Protein AF-A0A8J5T3Y8-F1 (afdb_monomer_lite)

Radius of gyration: 32.43 Å; chains: 1; bounding box: 103×85×70 Å

Organism: Zizania palustris (NCBI:txid103762)

Secondary structure (DSSP, 8-state):
------------EEPPTT-HHHHHHHHTTS-EEEEE---SHHHHT---SS-B-----S---EEEEEEEEE---TTS--EEEEE-SS-TTSTBTTEEEEE---S-TT-GGGTTTSEEEPP---TTSS--S-----------------------------------------------------PEEE-HHHHTT-EETTEEEEEETTEEEE-GGGTTT-TT-HHHHHTTTTSB-HHHHHHTT--HHHHHHHHHHEEEEE-TTTS-TT------------S-S--HHHHHHHHHHHHHHHHHHHHHHHHHHHHT--

Sequence (314 aa):
MDDADVVTISGYEDVPRNNEQALLKALAHQPLSVAIDASAWTFQFYSGGVFFDGPCGTRLDHGVTAVGYGTGGSKSHDYITVKNSWGSQWGEKGYIRMRRGTGNRAGLCGINKMHGLLPNQDLTRSFFPKCGKLMNWWGLAYPPTKPKLTMTSGPCLTYSSPQSSRPLAPLLLCFSWRKTKMSKVFSLEEVAKHNSKDDCWLIIGGKVYNVTKFLEDHPGGDDVLLSSTAKDATDDFEDVGHSTTARAMMDEYYVGDIDATTIPMKVKYTPPKQPHYNQDKTPEFVIKILQFLIPLAILGLAVVVRIYTKSESA

pLDDT: mean 72.08, std 22.35, range [24.75, 96.75]

InterPro domains:
  IPR000668 Peptidase C1A, papain C-terminal [PF00112] (5-114)
  IPR000668 Peptidase C1A, papain C-terminal [SM00645] (3-120)
  IPR001199 Cytochrome b5-like heme/steroid binding domain [PF00173] (187-258)
  IPR001199 Cytochrome b5-like heme/steroid binding domain [PS50255] (183-259)
  IPR001199 Cytochrome b5-like heme/steroid binding domain [SM01117] (186-259)
  IPR018506 Cytochrome b5, heme-binding site [PS00191] (214-221)
  IPR025660 Cysteine peptidase, histidine active site [PS00639] (60-70)
  IPR025661 Cysteine peptidase, asparagine active site [PS00640] (79-98)
  IPR039417 Papain-like cysteine endopeptidase [cd02248] (6-114)
  IPR050668 Cytochrome b5 [PTHR19359] (180-308)

Structure (mmCIF, N/CA/C/O backbone):
data_AF-A0A8J5T3Y8-F1
#
_entry.id   AF-A0A8J5T3Y8-F1
#
loop_
_atom_site.group_PDB
_atom_site.id
_atom_site.type_symbol
_atom_site.label_atom_id
_atom_site.label_alt_id
_atom_site.label_comp_id
_atom_site.label_asym_id
_atom_site.label_entity_id
_atom_site.label_seq_id
_atom_site.pdbx_PDB_ins_code
_atom_site.Cartn_x
_atom_site.Cartn_y
_atom_site.Cartn_z
_atom_site.occupancy
_atom_site.B_iso_or_equiv
_atom_site.auth_seq_id
_atom_site.auth_comp_id
_atom_site.auth_asym_id
_atom_site.auth_atom_id
_atom_site.pdbx_PDB_model_num
ATOM 1 N N . MET A 1 1 ? 6.137 -20.877 30.850 1.00 46.72 1 MET A N 1
ATOM 2 C CA . MET A 1 1 ? 6.397 -21.271 29.453 1.00 46.72 1 MET A CA 1
ATOM 3 C C . MET A 1 1 ? 5.050 -21.229 28.807 1.00 46.72 1 MET A C 1
ATOM 5 O O . MET A 1 1 ? 4.226 -22.087 29.091 1.00 46.72 1 MET A O 1
ATOM 9 N N . ASP A 1 2 ? 4.807 -20.128 28.124 1.00 57.00 2 ASP A N 1
ATOM 10 C CA . ASP A 1 2 ? 3.474 -19.721 27.717 1.00 57.00 2 ASP A CA 1
ATOM 11 C C . ASP A 1 2 ? 3.129 -20.386 26.386 1.00 57.00 2 ASP A C 1
ATOM 13 O O . ASP A 1 2 ? 3.993 -20.508 25.513 1.00 57.00 2 ASP A O 1
ATOM 17 N N . ASP A 1 3 ? 1.884 -20.846 26.253 1.00 61.97 3 ASP A N 1
ATOM 18 C CA . ASP A 1 3 ? 1.350 -21.299 24.970 1.00 61.97 3 ASP A CA 1
ATOM 19 C C . ASP A 1 3 ? 1.360 -20.102 24.016 1.00 61.97 3 ASP A C 1
ATOM 21 O O . ASP A 1 3 ? 0.625 -19.131 24.200 1.00 61.97 3 ASP A O 1
ATOM 25 N N . ALA A 1 4 ? 2.233 -20.149 23.012 1.00 75.69 4 ALA A N 1
ATOM 26 C CA . ALA A 1 4 ? 2.209 -19.182 21.929 1.00 75.69 4 ALA A CA 1
ATOM 27 C C . ALA A 1 4 ? 1.069 -19.545 20.971 1.00 75.69 4 ALA A C 1
ATOM 29 O O . ALA A 1 4 ? 1.002 -20.681 20.498 1.00 75.69 4 ALA A O 1
ATOM 30 N N . ASP A 1 5 ? 0.211 -18.580 20.638 1.00 85.06 5 ASP A N 1
ATOM 31 C CA . ASP A 1 5 ? -0.855 -18.754 19.647 1.00 85.06 5 ASP A CA 1
ATOM 32 C C . ASP A 1 5 ? -0.265 -18.959 18.238 1.00 85.06 5 ASP A C 1
ATOM 34 O O . ASP A 1 5 ? -0.049 -18.023 17.464 1.00 85.06 5 ASP A O 1
ATOM 38 N N . VAL A 1 6 ? 0.024 -20.217 17.895 1.00 86.19 6 VAL A N 1
ATOM 39 C CA . VAL A 1 6 ? 0.545 -20.606 16.580 1.00 86.19 6 VAL A CA 1
ATOM 40 C C . VAL A 1 6 ? -0.604 -20.743 15.582 1.00 86.19 6 VAL A C 1
ATOM 42 O O . VAL A 1 6 ? -1.342 -21.732 15.574 1.00 86.19 6 VAL A O 1
ATOM 45 N N . VAL A 1 7 ? -0.707 -19.785 14.662 1.00 85.62 7 VAL A N 1
ATOM 46 C CA . VAL A 1 7 ? -1.587 -19.908 13.492 1.00 85.62 7 VAL A CA 1
ATOM 47 C C . VAL A 1 7 ? -1.008 -20.953 12.535 1.00 85.62 7 VAL A C 1
ATOM 49 O O . VAL A 1 7 ? 0.085 -20.786 11.995 1.00 85.62 7 VAL A O 1
ATOM 52 N N . THR A 1 8 ? -1.753 -22.036 12.309 1.00 82.94 8 THR A N 1
ATOM 53 C CA . THR A 1 8 ? -1.390 -23.098 11.358 1.00 82.94 8 THR A CA 1
ATOM 54 C C . THR A 1 8 ? -2.188 -22.986 10.063 1.00 82.94 8 THR A C 1
ATOM 56 O O . THR A 1 8 ? -3.239 -22.348 10.005 1.00 82.94 8 THR A O 1
ATOM 59 N N . ILE A 1 9 ? -1.657 -23.589 8.998 1.00 83.19 9 ILE A N 1
ATOM 60 C CA . ILE A 1 9 ? -2.181 -23.456 7.640 1.00 83.19 9 ILE A CA 1
ATOM 61 C C . ILE A 1 9 ? -2.502 -24.827 7.045 1.00 83.19 9 ILE A C 1
ATOM 63 O O . ILE A 1 9 ? -1.761 -25.783 7.260 1.00 83.19 9 ILE A O 1
ATOM 67 N N . SER A 1 10 ? -3.600 -24.929 6.293 1.00 82.00 10 SER A N 1
ATOM 68 C CA . SER A 1 10 ? -4.026 -26.190 5.660 1.00 82.00 10 SER A CA 1
ATOM 69 C C . SER A 1 10 ? -3.223 -26.533 4.396 1.00 82.00 10 SER A C 1
ATOM 71 O O . SER A 1 10 ? -3.085 -27.704 4.051 1.00 82.00 10 SER A O 1
ATOM 73 N N . GLY A 1 11 ? -2.682 -25.520 3.713 1.00 82.25 11 GLY A N 1
ATOM 74 C CA . GLY A 1 11 ? -1.919 -25.647 2.472 1.00 82.25 11 GLY A CA 1
ATOM 75 C C . GLY A 1 11 ? -1.718 -24.294 1.783 1.00 82.25 11 GLY A C 1
ATOM 76 O O . GLY A 1 11 ? -1.962 -23.247 2.378 1.00 82.25 11 GLY A O 1
ATOM 77 N N . TYR A 1 12 ? -1.286 -24.326 0.525 1.00 84.25 12 TYR A N 1
ATOM 78 C CA . TYR A 1 12 ? -1.191 -23.179 -0.386 1.00 84.25 12 TYR A CA 1
ATOM 79 C C . TYR A 1 12 ? -1.430 -23.662 -1.826 1.00 84.25 12 TYR A C 1
ATOM 81 O O . TYR A 1 12 ? -1.342 -24.862 -2.093 1.00 84.25 12 TYR A O 1
ATOM 89 N N . GLU A 1 13 ? -1.725 -22.750 -2.753 1.00 82.06 13 GLU A N 1
ATOM 90 C CA . GLU A 1 13 ? -1.950 -23.076 -4.170 1.00 82.06 13 GLU A CA 1
ATOM 91 C C . GLU A 1 13 ? -1.323 -22.007 -5.080 1.00 82.06 13 GLU A C 1
ATOM 93 O O . GLU A 1 13 ? -1.408 -20.813 -4.801 1.00 82.06 13 GLU A O 1
ATOM 98 N N . ASP A 1 14 ? -0.693 -22.410 -6.183 1.00 85.31 14 ASP A N 1
ATOM 99 C CA . ASP A 1 14 ? -0.165 -21.469 -7.178 1.00 85.31 14 ASP A CA 1
ATOM 100 C C . ASP A 1 14 ? -1.269 -21.045 -8.157 1.00 85.31 14 ASP A C 1
ATOM 102 O O . ASP A 1 14 ? -1.893 -21.876 -8.820 1.00 85.31 14 ASP A O 1
ATOM 106 N N . VAL A 1 15 ? -1.464 -19.737 -8.333 1.00 88.12 15 VAL A N 1
ATOM 107 C CA . VAL A 1 15 ? -2.385 -19.223 -9.357 1.00 88.12 15 VAL A CA 1
ATOM 108 C C . VAL A 1 15 ? -1.726 -19.349 -10.749 1.00 88.12 15 VAL A C 1
ATOM 110 O O . VAL A 1 15 ? -0.526 -19.085 -10.878 1.00 88.12 15 VAL A O 1
ATOM 113 N N . PRO A 1 16 ? -2.462 -19.721 -11.822 1.00 87.50 16 PRO A N 1
ATOM 114 C CA . PRO A 1 16 ? -1.906 -19.908 -13.166 1.00 87.50 16 PRO A CA 1
ATOM 115 C C . PRO A 1 16 ? -1.094 -18.718 -13.700 1.00 87.50 16 PRO A C 1
ATOM 117 O O . PRO A 1 16 ? -1.621 -17.625 -13.901 1.00 87.50 16 PRO A O 1
ATOM 120 N N . ARG A 1 17 ? 0.199 -18.943 -13.966 1.00 89.88 17 ARG A N 1
ATOM 121 C CA . ARG A 1 17 ? 1.156 -17.903 -14.383 1.00 89.88 17 ARG A CA 1
ATOM 122 C C . ARG A 1 17 ? 0.761 -17.215 -15.694 1.00 89.88 17 ARG A C 1
ATOM 124 O O . ARG A 1 17 ? 0.301 -17.846 -16.643 1.00 89.88 17 ARG A O 1
ATOM 131 N N . ASN A 1 18 ? 1.079 -15.928 -15.775 1.00 89.38 18 ASN A N 1
ATOM 132 C CA . ASN A 1 18 ? 0.820 -15.001 -16.878 1.00 89.38 18 ASN A CA 1
ATOM 133 C C . ASN A 1 18 ? -0.674 -14.838 -17.222 1.00 89.38 18 ASN A C 1
ATOM 135 O O . ASN A 1 18 ? -1.028 -14.621 -18.384 1.00 89.38 18 ASN A O 1
ATOM 139 N N . ASN A 1 19 ? -1.551 -14.961 -16.219 1.00 89.25 19 ASN A N 1
ATOM 140 C CA . ASN A 1 19 ? -2.999 -14.876 -16.382 1.00 89.25 19 ASN A CA 1
ATOM 141 C C . ASN A 1 19 ? -3.614 -13.873 -15.390 1.00 89.25 19 ASN A C 1
ATOM 143 O O . ASN A 1 19 ? -3.992 -14.223 -14.274 1.00 89.25 19 ASN A O 1
ATOM 147 N N . GLU A 1 20 ? -3.764 -12.622 -15.838 1.00 90.31 20 GLU A N 1
ATOM 148 C CA . GLU A 1 20 ? -4.376 -11.543 -15.047 1.00 90.31 20 GLU A CA 1
ATOM 149 C C . GLU A 1 20 ? -5.791 -11.905 -14.561 1.00 90.31 20 GLU A C 1
ATOM 151 O O . GLU A 1 20 ? -6.155 -11.591 -13.435 1.00 90.31 20 GLU A O 1
ATOM 156 N N . GLN A 1 21 ? -6.589 -12.619 -15.361 1.00 89.00 21 GLN A N 1
ATOM 157 C CA . GLN A 1 21 ? -7.954 -12.998 -14.975 1.00 89.00 21 GLN A CA 1
ATOM 158 C C . GLN A 1 21 ? -7.959 -14.032 -13.842 1.00 89.00 21 GLN A C 1
ATOM 160 O O . GLN A 1 21 ? -8.807 -13.964 -12.952 1.00 89.00 21 GLN A O 1
ATOM 165 N N . ALA A 1 22 ? -6.998 -14.961 -13.838 1.00 88.56 22 ALA A N 1
ATOM 166 C CA . ALA A 1 22 ? -6.818 -15.903 -12.738 1.00 88.56 22 ALA A CA 1
ATOM 167 C C . ALA A 1 22 ? -6.341 -15.189 -11.462 1.00 88.56 22 ALA A C 1
ATOM 169 O O . ALA A 1 22 ? -6.896 -15.444 -10.393 1.00 88.56 22 ALA A O 1
ATOM 170 N N . LEU A 1 23 ? -5.398 -14.242 -11.586 1.00 90.19 23 LEU A N 1
ATOM 171 C CA . LEU A 1 23 ? -4.957 -13.386 -10.480 1.00 90.19 23 LEU A CA 1
ATOM 172 C C . LEU A 1 23 ? -6.131 -12.595 -9.883 1.00 90.19 23 LEU A C 1
ATOM 174 O O . LEU A 1 23 ? -6.351 -12.659 -8.679 1.00 90.19 23 LEU A O 1
ATOM 178 N N . LEU A 1 24 ? -6.929 -11.907 -10.705 1.00 91.69 24 LEU A N 1
ATOM 179 C CA . LEU A 1 24 ? -8.086 -11.128 -10.245 1.00 91.69 24 LEU A CA 1
ATOM 180 C C . LEU A 1 24 ? -9.177 -12.009 -9.616 1.00 91.69 24 LEU A C 1
ATOM 182 O O . LEU A 1 24 ? -9.779 -11.614 -8.618 1.00 91.69 24 LEU A O 1
ATOM 186 N N . LYS A 1 25 ? -9.415 -13.214 -10.157 1.00 87.44 25 LYS A N 1
ATOM 187 C CA . LYS A 1 25 ? -10.349 -14.187 -9.570 1.00 87.44 25 LYS A CA 1
ATOM 188 C C . LYS A 1 25 ? -9.887 -14.623 -8.179 1.00 87.44 25 LYS A C 1
ATOM 190 O O . LYS A 1 25 ? -10.696 -14.631 -7.257 1.00 87.44 25 LYS A O 1
ATOM 195 N N . ALA A 1 26 ? -8.613 -14.968 -8.019 1.00 86.88 26 ALA A N 1
ATOM 196 C CA . ALA A 1 26 ? -8.039 -15.343 -6.729 1.00 86.88 26 ALA A CA 1
ATOM 197 C C . ALA A 1 26 ? -8.061 -14.161 -5.736 1.00 86.88 26 ALA A C 1
ATOM 199 O O . ALA A 1 26 ? -8.520 -14.306 -4.604 1.00 86.88 26 ALA A O 1
ATOM 200 N N . LEU A 1 27 ? -7.697 -12.963 -6.203 1.00 90.56 27 LEU A N 1
ATOM 201 C CA . LEU A 1 27 ? -7.641 -11.734 -5.409 1.00 90.56 27 LEU A CA 1
ATOM 202 C C . LEU A 1 27 ? -9.022 -11.238 -4.945 1.00 90.56 27 LEU A C 1
ATOM 204 O O . LEU A 1 27 ? -9.123 -10.489 -3.981 1.00 90.56 27 LEU A O 1
ATOM 208 N N . ALA A 1 28 ? -10.098 -11.668 -5.612 1.00 89.31 28 ALA A N 1
ATOM 209 C CA . ALA A 1 28 ? -11.472 -11.417 -5.177 1.00 89.31 28 ALA A CA 1
ATOM 210 C C . ALA A 1 28 ? -11.887 -12.237 -3.938 1.00 89.31 28 ALA A C 1
ATOM 212 O O . ALA A 1 28 ? -12.889 -11.902 -3.313 1.00 89.31 28 ALA A O 1
ATOM 213 N N . HIS A 1 29 ? -11.150 -13.302 -3.601 1.00 84.94 29 HIS A N 1
ATOM 214 C CA . HIS A 1 29 ? -11.433 -14.157 -2.443 1.00 84.94 29 HIS A CA 1
ATOM 215 C C . HIS A 1 29 ? -10.544 -13.809 -1.242 1.00 84.94 29 HIS A C 1
ATOM 217 O O . HIS A 1 29 ? -11.002 -13.881 -0.105 1.00 84.94 29 HIS A O 1
ATOM 223 N N . GLN A 1 30 ? -9.283 -13.435 -1.481 1.00 85.06 30 GLN A N 1
ATOM 224 C CA . GLN A 1 30 ? -8.281 -13.214 -0.433 1.00 85.06 30 GLN A CA 1
ATOM 225 C C . GLN A 1 30 ? -7.046 -12.453 -0.953 1.00 85.06 30 GLN A C 1
ATOM 227 O O . GLN A 1 30 ? -6.803 -12.442 -2.162 1.00 85.06 30 GLN A O 1
ATOM 232 N N . PRO A 1 31 ? -6.208 -11.883 -0.065 1.00 92.81 31 PRO A N 1
ATOM 233 C CA . PRO A 1 31 ? -4.883 -11.394 -0.431 1.00 92.81 31 PRO A CA 1
ATOM 234 C C . PRO A 1 31 ? -3.982 -12.498 -1.005 1.00 92.81 31 PRO A C 1
ATOM 236 O O . PRO A 1 31 ? -4.062 -13.665 -0.604 1.00 92.81 31 PRO A O 1
ATOM 239 N N . LEU A 1 32 ? -3.095 -12.109 -1.921 1.00 90.56 32 LEU A N 1
ATOM 240 C CA . LEU A 1 32 ? -2.174 -13.005 -2.623 1.00 90.56 32 LEU A CA 1
ATOM 241 C C . LEU A 1 32 ? -0.730 -12.556 -2.427 1.00 90.56 32 LEU A C 1
ATOM 243 O O . LEU A 1 32 ? -0.429 -11.369 -2.554 1.00 90.56 32 LEU A O 1
ATOM 247 N N . SER A 1 33 ? 0.174 -13.506 -2.195 1.00 93.31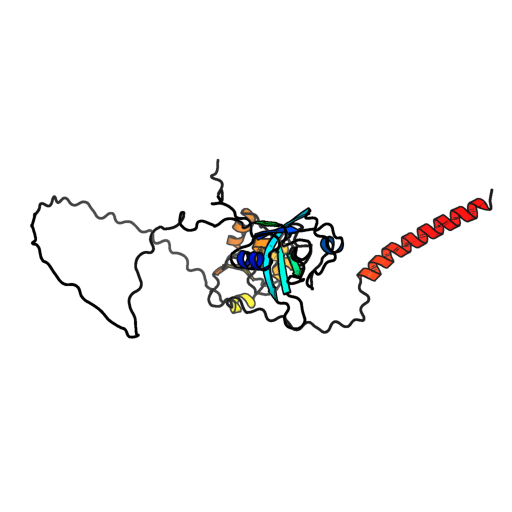 33 SER A N 1
ATOM 248 C CA . SER A 1 33 ? 1.608 -13.233 -2.283 1.00 93.31 33 SER A CA 1
ATOM 249 C C . SER A 1 33 ? 1.993 -13.176 -3.759 1.00 93.31 33 SER A C 1
ATOM 251 O O . SER A 1 33 ? 1.697 -14.107 -4.507 1.00 93.31 33 SER A O 1
ATOM 253 N N . VAL A 1 34 ? 2.613 -12.082 -4.201 1.00 95.44 34 VAL A N 1
ATOM 254 C CA . VAL A 1 34 ? 3.011 -11.872 -5.600 1.00 95.44 34 VAL A CA 1
ATOM 255 C C . VAL A 1 34 ? 4.456 -11.384 -5.665 1.00 95.44 34 VAL A C 1
ATOM 257 O O . VAL A 1 34 ? 4.937 -10.719 -4.747 1.00 95.44 34 VAL A O 1
ATOM 260 N N . ALA A 1 35 ? 5.153 -11.698 -6.753 1.00 94.69 35 ALA A N 1
ATOM 261 C CA . ALA A 1 35 ? 6.505 -11.206 -6.997 1.00 94.69 35 ALA A CA 1
ATOM 262 C C . ALA A 1 35 ? 6.520 -10.191 -8.148 1.00 94.69 35 ALA A C 1
ATOM 264 O O . ALA A 1 35 ? 5.796 -10.345 -9.135 1.00 94.69 35 ALA A O 1
ATOM 265 N N . ILE A 1 36 ? 7.354 -9.159 -8.020 1.00 96.31 36 ILE A N 1
ATOM 266 C CA . ILE A 1 36 ? 7.492 -8.051 -8.974 1.00 96.31 36 ILE A CA 1
ATOM 267 C C . ILE A 1 36 ? 8.967 -7.695 -9.209 1.00 96.31 36 ILE A C 1
ATOM 269 O O . ILE A 1 36 ? 9.845 -8.099 -8.451 1.00 96.31 36 ILE A O 1
ATOM 273 N N . ASP A 1 37 ? 9.223 -6.944 -10.277 1.00 94.25 37 ASP A N 1
ATOM 274 C CA . ASP A 1 37 ? 10.479 -6.237 -10.553 1.00 94.25 37 ASP A CA 1
ATOM 275 C C . ASP A 1 37 ? 10.408 -4.827 -9.936 1.00 94.25 37 ASP A C 1
ATOM 277 O O . ASP A 1 37 ? 9.757 -3.929 -10.480 1.00 94.25 37 ASP A O 1
ATOM 281 N N . ALA A 1 38 ? 11.032 -4.658 -8.771 1.00 91.88 38 ALA A N 1
ATOM 282 C CA . ALA A 1 38 ? 11.096 -3.411 -8.012 1.00 91.88 38 ALA A CA 1
ATOM 283 C C . ALA A 1 38 ? 12.439 -2.671 -8.183 1.00 91.88 38 ALA A C 1
ATOM 285 O O . ALA A 1 38 ? 12.621 -1.590 -7.616 1.00 91.88 38 ALA A O 1
ATOM 286 N N . SER A 1 39 ? 13.367 -3.204 -8.994 1.00 85.50 39 SER A N 1
ATOM 287 C CA . SER A 1 39 ? 14.668 -2.578 -9.286 1.00 85.50 39 SER A CA 1
ATOM 288 C C . SER A 1 39 ? 14.568 -1.168 -9.879 1.00 85.50 39 SER A C 1
ATOM 290 O O . SER A 1 39 ? 15.488 -0.363 -9.724 1.00 85.50 39 SER A O 1
ATOM 292 N N . ALA A 1 40 ? 13.461 -0.847 -10.553 1.00 84.12 40 ALA A N 1
ATOM 293 C CA . ALA A 1 40 ? 13.265 0.432 -11.220 1.00 84.12 40 ALA A CA 1
ATOM 294 C C . ALA A 1 40 ? 13.275 1.616 -10.236 1.00 84.12 40 ALA A C 1
ATOM 296 O O . ALA A 1 40 ? 12.532 1.645 -9.257 1.00 84.12 40 ALA A O 1
ATOM 297 N N . TRP A 1 41 ? 14.060 2.651 -10.545 1.00 81.44 41 TRP A N 1
ATOM 298 C CA . TRP A 1 41 ? 14.142 3.879 -9.739 1.00 81.44 41 TRP A CA 1
ATOM 299 C C . TRP A 1 41 ? 12.770 4.553 -9.551 1.00 81.44 41 TRP A C 1
ATOM 301 O O . TRP A 1 41 ? 12.436 5.014 -8.465 1.00 81.44 41 TRP A O 1
ATOM 311 N N . THR A 1 42 ? 11.921 4.520 -10.578 1.00 84.31 42 THR A N 1
ATOM 312 C CA . THR A 1 42 ? 10.530 5.002 -10.522 1.00 84.31 42 THR A CA 1
ATOM 313 C C . THR A 1 42 ? 9.660 4.241 -9.521 1.00 84.31 42 THR A C 1
ATOM 315 O O . THR A 1 42 ? 8.745 4.833 -8.958 1.00 84.31 42 THR A O 1
ATOM 318 N N . PHE A 1 43 ? 9.936 2.955 -9.277 1.00 89.00 43 PHE A N 1
ATOM 319 C CA . PHE A 1 43 ? 9.262 2.168 -8.245 1.00 89.00 43 PHE A CA 1
ATOM 320 C C . PHE A 1 43 ? 9.808 2.530 -6.857 1.00 89.00 43 PHE A C 1
ATOM 322 O O . PHE A 1 43 ? 9.041 2.822 -5.943 1.00 89.00 43 PHE A O 1
ATOM 329 N N . GLN A 1 44 ? 11.136 2.592 -6.707 1.00 85.38 44 GLN A N 1
ATOM 330 C CA . GLN A 1 44 ? 11.793 2.949 -5.442 1.00 85.38 44 GLN A CA 1
ATOM 331 C C . GLN A 1 44 ? 11.338 4.312 -4.895 1.00 85.38 44 GLN A C 1
ATOM 333 O O . GLN A 1 44 ? 11.090 4.430 -3.700 1.00 85.38 44 GLN A O 1
ATOM 338 N N . PHE A 1 45 ? 11.152 5.308 -5.765 1.00 83.94 45 PHE A N 1
ATOM 339 C CA . PHE A 1 45 ? 10.749 6.670 -5.391 1.00 83.94 45 PHE A CA 1
ATOM 340 C C . PHE A 1 45 ? 9.256 6.975 -5.630 1.00 83.94 45 PHE A C 1
ATOM 342 O O . PHE A 1 45 ? 8.864 8.141 -5.694 1.00 83.94 45 PHE A O 1
ATOM 349 N N . TYR A 1 46 ? 8.402 5.950 -5.753 1.00 85.12 46 TYR A N 1
ATOM 350 C CA . TYR A 1 46 ? 6.952 6.141 -5.846 1.00 85.12 46 TYR A CA 1
ATOM 351 C C . TYR A 1 46 ? 6.385 6.780 -4.564 1.00 85.12 46 TYR A C 1
ATOM 353 O O . TYR A 1 46 ? 6.629 6.301 -3.458 1.00 85.12 46 TYR A O 1
ATOM 361 N N . SER A 1 47 ? 5.596 7.846 -4.724 1.00 78.94 47 SER A N 1
ATOM 362 C CA . SER A 1 47 ? 5.031 8.658 -3.630 1.00 78.94 47 SER A CA 1
ATOM 363 C C . SER A 1 47 ? 3.506 8.844 -3.693 1.00 78.94 47 SER A C 1
ATOM 365 O O . SER A 1 47 ? 2.934 9.531 -2.850 1.00 78.94 47 SER A O 1
ATOM 367 N N . GLY A 1 48 ? 2.830 8.217 -4.664 1.00 80.75 48 GLY A N 1
ATOM 368 C CA . GLY A 1 48 ? 1.367 8.168 -4.727 1.00 80.75 48 GLY A CA 1
ATOM 369 C C . GLY A 1 48 ? 0.662 9.223 -5.584 1.00 80.75 48 GLY A C 1
ATOM 370 O O . GLY A 1 48 ? 1.259 9.928 -6.395 1.00 80.75 48 GLY A O 1
ATOM 371 N N . GLY A 1 49 ? -0.665 9.276 -5.443 1.00 66.94 49 GLY A N 1
ATOM 372 C CA . GLY A 1 49 ? -1.563 10.221 -6.117 1.00 66.94 49 GLY A CA 1
ATOM 373 C C . GLY A 1 49 ? -2.109 9.708 -7.452 1.00 66.94 49 GLY A C 1
ATOM 374 O O . GLY A 1 49 ? -3.293 9.886 -7.748 1.00 66.94 49 GLY A O 1
ATOM 375 N N . VAL A 1 50 ? -1.289 8.992 -8.224 1.00 73.44 50 VAL A N 1
ATOM 376 C CA . VAL A 1 50 ? -1.669 8.350 -9.493 1.00 73.44 50 VAL A CA 1
ATOM 377 C C . VAL A 1 50 ? -1.279 6.874 -9.523 1.00 73.44 50 VAL A C 1
ATOM 379 O O . VAL A 1 50 ? -0.455 6.404 -8.733 1.00 73.44 50 VAL A O 1
ATOM 382 N N . PHE A 1 51 ? -1.884 6.137 -10.455 1.00 82.19 51 PHE A N 1
ATOM 383 C CA . PHE A 1 51 ? -1.523 4.751 -10.728 1.00 82.19 51 PHE A CA 1
ATOM 384 C C . PHE A 1 51 ? -0.076 4.654 -11.205 1.00 82.19 51 PHE A C 1
ATOM 386 O O . PHE A 1 51 ? 0.355 5.428 -12.059 1.00 82.19 51 PHE A O 1
ATOM 393 N N . PHE A 1 52 ? 0.661 3.684 -10.675 1.00 86.38 52 PHE A N 1
ATOM 394 C CA . PHE A 1 52 ? 1.995 3.377 -11.162 1.00 86.38 52 PHE A CA 1
ATOM 395 C C . PHE A 1 52 ? 1.900 2.689 -12.527 1.00 86.38 52 PHE A C 1
ATOM 397 O O . PHE A 1 52 ? 1.236 1.659 -12.655 1.00 86.38 52 PHE A O 1
ATOM 404 N N . ASP A 1 53 ? 2.576 3.259 -13.526 1.00 87.88 53 ASP A N 1
ATOM 405 C CA . ASP A 1 53 ? 2.574 2.817 -14.931 1.00 87.88 53 ASP A CA 1
ATOM 406 C C . ASP A 1 53 ? 3.996 2.492 -15.443 1.00 87.88 53 ASP A C 1
ATOM 408 O O . ASP A 1 53 ? 4.254 2.408 -16.641 1.00 87.88 53 ASP A O 1
ATOM 412 N N . GLY A 1 54 ? 4.952 2.308 -14.525 1.00 86.44 54 GLY A N 1
ATOM 413 C CA . GLY A 1 54 ? 6.350 2.045 -14.863 1.00 86.44 54 GLY A CA 1
ATOM 414 C C . GLY A 1 54 ? 7.158 3.310 -15.205 1.00 86.44 54 GLY A C 1
ATOM 415 O O . GLY A 1 54 ? 6.834 4.398 -14.729 1.00 86.44 54 GLY A O 1
ATOM 416 N N . PRO A 1 55 ? 8.246 3.177 -15.990 1.00 88.88 55 PRO A N 1
ATOM 417 C CA . PRO A 1 55 ? 8.792 1.926 -16.522 1.00 88.88 55 PRO A CA 1
ATOM 418 C C . PRO A 1 55 ? 9.295 0.980 -15.420 1.00 88.88 55 PRO A C 1
ATOM 420 O O . PRO A 1 55 ? 9.755 1.423 -14.373 1.00 88.88 55 PRO A O 1
ATOM 423 N N . CYS A 1 56 ? 9.219 -0.324 -15.676 1.00 90.69 56 CYS A N 1
ATOM 424 C CA . CYS A 1 56 ? 9.834 -1.397 -14.889 1.00 90.69 56 CYS A CA 1
ATOM 425 C C . CYS A 1 56 ? 10.017 -2.632 -15.788 1.00 90.69 56 CYS A C 1
ATOM 427 O O . CYS A 1 56 ? 9.394 -2.726 -16.851 1.00 90.69 56 CYS A O 1
ATOM 429 N N . GLY A 1 57 ? 10.897 -3.556 -15.397 1.00 90.69 57 GLY A N 1
ATOM 430 C CA . GLY A 1 57 ? 11.166 -4.774 -16.161 1.00 90.69 57 GLY A CA 1
ATOM 431 C C . GLY A 1 57 ? 10.166 -5.898 -15.872 1.00 90.69 57 GLY A C 1
ATOM 432 O O . GLY A 1 57 ? 9.001 -5.674 -15.559 1.00 90.69 57 GLY A O 1
ATOM 433 N N . THR A 1 58 ? 10.619 -7.145 -16.002 1.00 93.19 58 THR A N 1
ATOM 434 C CA . THR A 1 58 ? 9.884 -8.321 -15.492 1.00 93.19 58 THR A CA 1
ATOM 435 C C . THR A 1 58 ? 10.817 -9.324 -14.803 1.00 93.19 58 THR A C 1
ATOM 437 O O . THR A 1 58 ? 10.485 -10.509 -14.676 1.00 93.19 58 THR A O 1
ATOM 440 N N . ARG A 1 59 ? 12.017 -8.890 -14.401 1.00 91.19 59 ARG A N 1
ATOM 441 C CA . ARG A 1 59 ? 12.979 -9.723 -13.680 1.00 91.19 59 ARG A CA 1
ATOM 442 C C . ARG A 1 59 ? 12.651 -9.608 -12.197 1.00 91.19 59 ARG A C 1
ATOM 444 O O . ARG A 1 59 ? 13.114 -8.697 -11.531 1.00 91.19 59 ARG A O 1
ATOM 451 N N . LEU A 1 60 ? 11.803 -10.525 -11.741 1.00 92.44 60 LEU A N 1
ATOM 452 C CA . LEU A 1 60 ? 11.264 -10.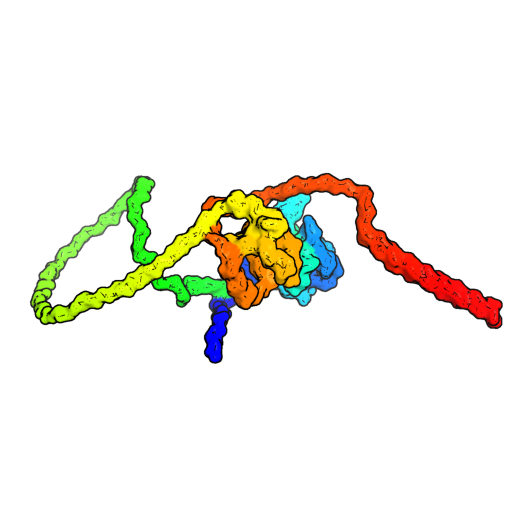528 -10.385 1.00 92.44 60 LEU A CA 1
ATOM 453 C C . LEU A 1 60 ? 12.402 -10.560 -9.359 1.00 92.44 60 LEU A C 1
ATOM 455 O O . LEU A 1 60 ? 13.258 -11.444 -9.427 1.00 92.44 60 LEU A O 1
ATOM 459 N N . ASP A 1 61 ? 12.391 -9.606 -8.437 1.00 91.38 61 ASP A N 1
ATOM 460 C CA . ASP A 1 61 ? 13.411 -9.421 -7.402 1.00 91.38 61 ASP A CA 1
ATOM 461 C C . ASP A 1 61 ? 12.824 -9.059 -6.027 1.00 91.38 61 ASP A C 1
ATOM 463 O O . ASP A 1 61 ? 13.535 -9.146 -5.027 1.00 91.38 61 ASP A O 1
ATOM 467 N N . HIS A 1 62 ? 11.531 -8.722 -5.955 1.00 95.50 62 HIS A N 1
ATOM 468 C CA . HIS A 1 62 ? 10.868 -8.286 -4.728 1.00 95.50 62 HIS A CA 1
ATOM 469 C C . HIS A 1 62 ? 9.521 -8.984 -4.507 1.00 95.50 62 HIS A C 1
ATOM 471 O O . HIS A 1 62 ? 8.743 -9.191 -5.443 1.00 95.50 62 HIS A O 1
ATOM 477 N N . GLY A 1 63 ? 9.252 -9.355 -3.254 1.00 92.62 63 GLY A N 1
ATOM 478 C CA . GLY A 1 63 ? 8.031 -10.037 -2.820 1.00 92.62 63 GLY A CA 1
ATOM 479 C C . GLY A 1 63 ? 7.086 -9.079 -2.100 1.00 92.62 63 GLY A C 1
ATOM 480 O O . GLY A 1 63 ? 7.486 -8.387 -1.168 1.00 92.62 63 GLY A O 1
ATOM 481 N N . VAL A 1 64 ? 5.826 -9.045 -2.525 1.00 95.88 64 VAL A N 1
ATOM 482 C CA . VAL A 1 64 ? 4.799 -8.107 -2.043 1.00 95.88 64 VAL A CA 1
ATOM 483 C C . VAL A 1 64 ? 3.441 -8.806 -1.923 1.00 95.88 64 VAL A C 1
ATOM 485 O O . VAL A 1 64 ? 3.284 -9.960 -2.324 1.00 95.88 64 VAL A O 1
ATOM 488 N N . THR A 1 65 ? 2.437 -8.134 -1.353 1.00 95.75 65 THR A N 1
ATOM 489 C CA . THR A 1 65 ? 1.083 -8.706 -1.215 1.00 95.75 65 THR A CA 1
ATOM 490 C C . THR A 1 65 ? 0.085 -7.929 -2.063 1.00 95.75 65 THR A C 1
ATOM 492 O O . THR A 1 65 ? -0.150 -6.751 -1.812 1.00 95.75 65 THR A O 1
ATOM 495 N N . ALA A 1 66 ? -0.547 -8.569 -3.045 1.00 95.38 66 ALA A N 1
ATOM 496 C CA . ALA A 1 66 ? -1.718 -7.997 -3.702 1.00 95.38 66 ALA A CA 1
ATOM 497 C C . ALA A 1 66 ? -2.919 -8.091 -2.746 1.00 95.38 66 ALA A C 1
ATOM 499 O O . ALA A 1 66 ? -3.208 -9.167 -2.223 1.00 95.38 66 ALA A O 1
ATOM 500 N N . VAL A 1 67 ? -3.606 -6.969 -2.507 1.00 95.75 67 VAL A N 1
ATOM 501 C CA . VAL A 1 67 ? -4.696 -6.860 -1.509 1.00 95.75 67 VAL A CA 1
ATOM 502 C C . VAL A 1 67 ? -6.049 -6.462 -2.105 1.00 95.75 67 VAL A C 1
ATOM 504 O O . VAL A 1 67 ? -7.067 -6.530 -1.425 1.00 95.75 67 VAL A O 1
ATOM 507 N N . GLY A 1 68 ? -6.086 -6.051 -3.373 1.00 93.00 68 GLY A N 1
ATOM 508 C CA . GLY A 1 68 ? -7.330 -5.740 -4.073 1.00 93.00 68 GLY A CA 1
ATOM 509 C C . GLY A 1 68 ? -7.090 -5.215 -5.482 1.00 93.00 68 GLY A C 1
ATOM 510 O O . GLY A 1 68 ? -5.953 -5.079 -5.928 1.00 93.00 68 GLY A O 1
ATOM 511 N N . TYR A 1 69 ? -8.164 -4.901 -6.196 1.00 93.38 69 TYR A N 1
ATOM 512 C CA . TYR A 1 69 ? -8.112 -4.326 -7.539 1.00 93.38 69 TYR A CA 1
ATOM 513 C C . TYR A 1 69 ? -9.289 -3.377 -7.765 1.00 93.38 69 TYR A C 1
ATOM 515 O O . TYR A 1 69 ? -10.282 -3.412 -7.039 1.00 93.38 69 TYR A O 1
ATOM 523 N N . GLY A 1 70 ? -9.185 -2.525 -8.780 1.00 88.12 70 GLY A N 1
ATOM 524 C CA . GLY A 1 70 ? -10.234 -1.569 -9.115 1.00 88.12 70 GLY A CA 1
ATOM 525 C C . GLY A 1 70 ? -10.193 -1.103 -10.564 1.00 88.12 70 GLY A C 1
ATOM 526 O O . GLY A 1 70 ? -9.415 -1.599 -11.387 1.00 88.12 70 GLY A O 1
ATOM 527 N N . THR A 1 71 ? -11.070 -0.152 -10.868 1.00 84.88 71 THR A N 1
ATOM 528 C CA . THR A 1 71 ? -11.198 0.504 -12.175 1.00 84.88 71 THR A CA 1
ATOM 529 C C . THR A 1 71 ? -11.017 2.007 -12.012 1.00 84.88 71 THR A C 1
ATOM 531 O O . THR A 1 71 ? -11.654 2.596 -11.137 1.00 84.88 71 THR A O 1
ATOM 534 N N . GLY A 1 72 ? -10.213 2.648 -12.860 1.00 66.50 72 GLY A N 1
ATOM 535 C CA . GLY A 1 72 ? -9.970 4.097 -12.798 1.00 66.50 72 GLY A CA 1
ATOM 536 C C . GLY A 1 72 ? -11.135 4.974 -13.286 1.00 66.50 72 GLY A C 1
ATOM 537 O O . GLY A 1 72 ? -11.088 6.196 -13.145 1.00 66.50 72 GLY A O 1
ATOM 538 N N . GLY A 1 73 ? -12.184 4.372 -13.855 1.00 64.00 73 GLY A N 1
ATOM 539 C CA . GLY A 1 73 ? -13.296 5.084 -14.489 1.00 64.00 73 GLY A CA 1
ATOM 540 C C . GLY A 1 73 ? -12.939 5.622 -15.880 1.00 64.00 73 GLY A C 1
ATOM 541 O O . GLY A 1 73 ? -11.841 5.416 -16.384 1.00 64.00 73 GLY A O 1
ATOM 542 N N . SER A 1 74 ? -13.864 6.339 -16.522 1.00 48.12 74 SER A N 1
ATOM 543 C CA . SER A 1 74 ? -13.838 6.643 -17.969 1.00 48.12 74 SER A CA 1
ATOM 544 C C . SER A 1 74 ? -12.648 7.467 -18.495 1.00 48.12 74 SER A C 1
ATOM 546 O O . SER A 1 74 ? -12.577 7.722 -19.694 1.00 48.12 74 SER A O 1
ATOM 548 N N . LYS A 1 75 ? -11.750 7.933 -17.620 1.00 54.66 75 LYS A N 1
ATOM 549 C CA . LYS A 1 75 ? -10.551 8.719 -17.960 1.00 54.66 75 LYS A CA 1
ATOM 550 C C . LYS A 1 75 ? -9.264 8.193 -17.314 1.00 54.66 75 LYS A C 1
ATOM 552 O O . LYS A 1 75 ? -8.243 8.865 -17.410 1.00 54.66 75 LYS A O 1
ATOM 557 N N . SER A 1 76 ? -9.293 7.054 -16.622 1.00 66.00 76 SER A N 1
ATOM 558 C CA . SER A 1 76 ? -8.117 6.553 -15.909 1.00 66.00 76 SER A CA 1
ATOM 559 C C . SER A 1 76 ? -8.023 5.035 -15.949 1.00 66.00 76 SER A C 1
ATOM 561 O O . SER A 1 76 ? -9.006 4.339 -16.196 1.00 66.00 76 SER A O 1
ATOM 563 N N . HIS A 1 77 ? -6.817 4.517 -15.752 1.00 79.12 77 HIS A N 1
ATOM 564 C CA . HIS A 1 77 ? -6.544 3.104 -15.955 1.00 79.12 77 HIS A CA 1
ATOM 565 C C . HIS A 1 77 ? -7.035 2.224 -14.805 1.00 79.12 77 HIS A C 1
ATOM 567 O O . HIS A 1 77 ? -7.153 2.631 -13.650 1.00 79.12 77 HIS A O 1
ATOM 573 N N . ASP A 1 78 ? -7.311 0.978 -15.157 1.00 89.88 78 ASP A N 1
ATOM 574 C CA . ASP A 1 78 ? -7.567 -0.101 -14.222 1.00 89.88 78 ASP A CA 1
ATOM 575 C C . ASP A 1 78 ? -6.310 -0.434 -13.403 1.00 89.88 78 ASP A C 1
ATOM 577 O O . ASP A 1 78 ? -5.189 -0.316 -13.903 1.00 89.88 78 ASP A O 1
ATOM 581 N N . TYR A 1 79 ? -6.482 -0.891 -12.157 1.00 92.50 79 TYR A N 1
ATOM 582 C CA . TYR A 1 79 ? -5.360 -1.109 -11.235 1.00 92.50 79 TYR A CA 1
ATOM 583 C C . TYR A 1 79 ? -5.501 -2.332 -10.315 1.00 92.50 79 TYR A C 1
ATOM 585 O O . TYR A 1 79 ? -6.601 -2.845 -10.097 1.00 92.50 79 TYR A O 1
ATOM 593 N N . ILE A 1 80 ? -4.364 -2.756 -9.756 1.00 94.88 80 ILE A N 1
ATOM 594 C CA . ILE A 1 80 ? -4.201 -3.690 -8.632 1.00 94.88 80 ILE A CA 1
ATOM 595 C C . ILE A 1 80 ? -3.556 -2.910 -7.481 1.00 94.88 80 ILE A C 1
ATOM 597 O O . ILE A 1 80 ? -2.548 -2.233 -7.677 1.00 94.88 80 ILE A O 1
ATOM 601 N N . THR A 1 81 ? -4.129 -2.996 -6.284 1.00 95.75 81 THR A N 1
ATOM 602 C CA . THR A 1 81 ? -3.545 -2.443 -5.057 1.00 95.75 81 THR A CA 1
ATOM 603 C C . THR A 1 81 ? -2.617 -3.476 -4.430 1.00 95.75 81 THR A C 1
ATOM 605 O O . THR A 1 81 ? -3.027 -4.604 -4.142 1.00 95.75 81 THR A O 1
ATOM 608 N N . VAL A 1 82 ? -1.373 -3.076 -4.191 1.00 96.75 82 VAL A N 1
ATOM 609 C CA . VAL A 1 82 ? -0.310 -3.909 -3.631 1.00 96.75 82 VAL A CA 1
ATOM 610 C C . VAL A 1 82 ? 0.202 -3.276 -2.338 1.00 96.75 82 VAL A C 1
ATOM 612 O O . VAL A 1 82 ? 0.536 -2.094 -2.322 1.00 96.75 82 VAL A O 1
ATOM 615 N N . LYS A 1 83 ? 0.265 -4.065 -1.262 1.00 95.62 83 LYS A N 1
ATOM 616 C CA . LYS A 1 83 ? 0.925 -3.731 0.004 1.00 95.62 83 LYS A CA 1
ATOM 617 C C . LYS A 1 83 ? 2.413 -4.050 -0.108 1.00 95.62 83 LYS A C 1
ATOM 619 O O . LYS A 1 83 ? 2.778 -5.189 -0.415 1.00 95.62 83 LYS A O 1
ATOM 624 N N . ASN A 1 84 ? 3.252 -3.051 0.146 1.00 95.31 84 ASN A N 1
ATOM 625 C CA . ASN A 1 84 ? 4.704 -3.179 0.194 1.00 95.31 84 ASN A CA 1
ATOM 626 C C . ASN A 1 84 ? 5.190 -3.293 1.656 1.00 95.31 84 ASN A C 1
ATOM 628 O O . ASN A 1 84 ? 4.426 -3.089 2.599 1.00 95.31 84 ASN A O 1
ATOM 632 N N . SER A 1 85 ? 6.466 -3.623 1.847 1.00 93.62 85 SER A N 1
ATOM 633 C CA . SER A 1 85 ? 7.115 -3.813 3.151 1.00 93.62 85 SER A CA 1
ATOM 634 C C . SER A 1 85 ? 8.202 -2.766 3.442 1.00 93.62 85 SER A C 1
ATOM 636 O O . SER A 1 85 ? 9.119 -3.027 4.217 1.00 93.62 85 SER A O 1
ATOM 638 N N . TRP A 1 86 ? 8.135 -1.591 2.806 1.00 88.12 86 TRP A N 1
ATOM 639 C CA . TRP A 1 86 ? 9.121 -0.500 2.931 1.00 88.12 86 TRP A CA 1
ATOM 640 C C . TRP A 1 86 ? 8.655 0.647 3.850 1.00 88.12 86 TRP A C 1
ATOM 642 O O . TRP A 1 86 ? 9.142 1.771 3.757 1.00 88.12 86 TRP A O 1
ATOM 652 N N . GLY A 1 87 ? 7.711 0.359 4.751 1.00 85.12 87 GLY A N 1
ATOM 653 C CA . GLY A 1 87 ? 7.130 1.334 5.676 1.00 85.12 87 GLY A CA 1
ATOM 654 C C . GLY A 1 87 ? 6.064 2.236 5.044 1.00 85.12 87 GLY A C 1
ATOM 655 O O . GLY A 1 87 ? 5.894 2.294 3.827 1.00 85.12 87 GLY A O 1
ATOM 656 N N . SER A 1 88 ? 5.327 2.951 5.895 1.00 87.31 88 SER A N 1
ATOM 657 C CA . SER A 1 88 ? 4.204 3.812 5.496 1.00 87.31 88 SER A CA 1
ATOM 658 C C . SER A 1 88 ? 4.624 5.102 4.779 1.00 87.31 88 SER A C 1
ATOM 660 O O . SER A 1 88 ? 3.804 5.705 4.092 1.00 87.31 88 SER A O 1
ATOM 662 N N . GLN A 1 89 ? 5.890 5.517 4.899 1.00 84.00 89 GLN A N 1
ATOM 663 C CA . GLN A 1 89 ? 6.437 6.697 4.213 1.00 84.00 89 GLN A CA 1
ATOM 664 C C . GLN A 1 89 ? 6.631 6.490 2.701 1.00 84.00 89 GLN A C 1
ATOM 666 O O . GLN A 1 89 ? 6.767 7.465 1.964 1.00 84.00 89 GLN A O 1
ATOM 671 N N . TRP A 1 90 ? 6.662 5.239 2.234 1.00 87.94 90 TRP A N 1
ATOM 672 C CA . TRP A 1 90 ? 6.788 4.915 0.817 1.00 87.94 90 TRP A CA 1
ATOM 673 C C . TRP A 1 90 ? 5.409 4.817 0.152 1.00 87.94 90 TRP A C 1
ATOM 675 O O . TRP A 1 90 ? 4.496 4.192 0.692 1.00 87.94 90 TRP A O 1
ATOM 685 N N . GLY A 1 91 ? 5.255 5.382 -1.047 1.00 91.88 91 GLY A N 1
ATOM 686 C CA . GLY A 1 91 ? 4.017 5.296 -1.818 1.00 91.88 91 GLY A CA 1
ATOM 687 C C . GLY A 1 91 ? 2.785 5.863 -1.109 1.00 91.88 91 GLY A C 1
ATOM 688 O O . GLY A 1 91 ? 2.825 6.880 -0.423 1.00 91.88 91 GLY A O 1
ATOM 689 N N . GLU A 1 92 ? 1.652 5.195 -1.298 1.00 90.62 92 GLU A N 1
ATOM 690 C CA . GLU A 1 92 ? 0.356 5.571 -0.738 1.00 90.62 92 GLU A CA 1
ATOM 691 C C . GLU A 1 92 ? 0.172 4.879 0.618 1.00 90.62 92 GLU A C 1
ATOM 693 O O . GLU A 1 92 ? -0.470 3.836 0.700 1.00 90.62 92 GLU A O 1
ATOM 698 N N . LYS A 1 93 ? 0.781 5.426 1.681 1.00 91.31 93 LYS A N 1
ATOM 699 C CA . LYS A 1 93 ? 0.812 4.820 3.031 1.00 91.31 93 LYS A CA 1
ATOM 700 C C . LYS A 1 93 ? 1.393 3.386 3.051 1.00 91.31 93 LYS A C 1
ATOM 702 O O . LYS A 1 93 ? 0.865 2.504 3.720 1.00 91.31 93 LYS A O 1
ATOM 707 N N . GLY A 1 94 ? 2.460 3.116 2.298 1.00 91.25 94 GLY A N 1
ATOM 708 C CA . GLY A 1 94 ? 3.046 1.774 2.145 1.00 91.25 94 GLY A CA 1
ATOM 709 C C . GLY A 1 94 ? 2.392 0.910 1.056 1.00 91.25 94 GLY A C 1
ATOM 710 O O . GLY A 1 94 ? 2.810 -0.231 0.841 1.00 91.25 94 GLY A O 1
ATOM 711 N N . TYR A 1 95 ? 1.394 1.437 0.342 1.00 96.19 95 TYR A N 1
ATOM 712 C CA . TYR A 1 95 ? 0.735 0.769 -0.780 1.00 96.19 95 TYR A CA 1
ATOM 713 C C . TYR A 1 95 ? 1.109 1.400 -2.127 1.00 96.19 95 TYR A C 1
ATOM 715 O O . TYR A 1 95 ? 1.567 2.538 -2.218 1.00 96.19 95 TYR A O 1
ATOM 723 N N . ILE A 1 96 ? 0.876 0.651 -3.201 1.00 94.81 96 ILE A N 1
ATOM 724 C CA . ILE A 1 96 ? 0.987 1.123 -4.581 1.00 94.81 96 ILE A CA 1
ATOM 725 C C . ILE A 1 96 ? -0.194 0.605 -5.397 1.00 94.81 96 ILE A C 1
ATOM 727 O O . ILE A 1 96 ? -0.547 -0.574 -5.331 1.00 94.81 96 ILE A O 1
ATOM 731 N N . ARG A 1 97 ? -0.823 1.483 -6.183 1.00 94.25 97 ARG A N 1
ATOM 732 C CA . ARG A 1 97 ? -1.862 1.095 -7.147 1.00 94.25 97 ARG A CA 1
ATOM 733 C C . ARG A 1 97 ? -1.216 0.918 -8.521 1.00 94.25 97 ARG A C 1
ATOM 735 O O . ARG A 1 97 ? -1.035 1.882 -9.258 1.00 94.25 97 ARG A O 1
ATOM 742 N N . MET A 1 98 ? -0.831 -0.309 -8.852 1.00 93.75 98 MET A N 1
ATOM 743 C CA . MET A 1 98 ? -0.163 -0.659 -10.111 1.00 93.75 98 MET A CA 1
ATOM 744 C C . MET A 1 98 ? -1.184 -0.820 -11.237 1.00 93.75 98 MET A C 1
ATOM 746 O O . MET A 1 98 ? -2.212 -1.468 -11.042 1.00 93.75 98 MET A O 1
ATOM 750 N N . ARG A 1 99 ? -0.914 -0.274 -12.427 1.00 92.31 99 ARG A N 1
ATOM 751 C CA . ARG A 1 99 ? -1.795 -0.434 -13.592 1.00 92.31 99 ARG A CA 1
ATOM 752 C C . ARG A 1 99 ? -1.934 -1.908 -13.999 1.00 92.31 99 ARG A C 1
ATOM 754 O O . ARG A 1 99 ? -0.935 -2.609 -14.160 1.00 92.31 99 ARG A O 1
ATOM 761 N N . ARG A 1 100 ? -3.172 -2.350 -14.244 1.00 90.81 100 ARG A N 1
ATOM 762 C CA . ARG A 1 100 ? -3.507 -3.653 -14.853 1.00 90.81 100 ARG A CA 1
ATOM 763 C C . ARG A 1 100 ? -4.111 -3.476 -16.249 1.00 90.81 100 ARG A C 1
ATOM 765 O O . ARG A 1 100 ? -4.340 -2.350 -16.692 1.00 90.81 100 ARG A O 1
ATOM 772 N N . GLY A 1 101 ? -4.359 -4.575 -16.958 1.00 87.00 101 GLY A N 1
ATOM 773 C CA . GLY A 1 101 ? -4.943 -4.537 -18.299 1.00 87.00 101 GLY A CA 1
ATOM 774 C C . GLY A 1 101 ? -4.003 -3.937 -19.350 1.00 87.00 101 GLY A C 1
ATOM 775 O O . GLY A 1 101 ? -4.458 -3.374 -20.341 1.00 87.00 101 GLY A O 1
ATOM 776 N N . THR A 1 102 ? -2.685 -4.037 -19.151 1.00 84.88 102 THR A N 1
ATOM 777 C CA . THR A 1 102 ? -1.660 -3.443 -20.035 1.00 84.88 102 THR A CA 1
ATOM 778 C C . THR A 1 102 ? -1.475 -4.187 -21.365 1.00 84.88 102 THR A C 1
ATOM 780 O O . THR A 1 102 ? -0.629 -3.809 -22.170 1.00 84.88 102 THR A O 1
ATOM 783 N N . GLY A 1 103 ? -2.206 -5.283 -21.592 1.00 83.38 103 GLY A N 1
ATOM 784 C CA . GLY A 1 103 ? -2.031 -6.188 -22.736 1.00 83.38 103 GLY A CA 1
ATOM 785 C C . GLY A 1 103 ? -0.813 -7.119 -22.628 1.00 83.38 103 GLY A C 1
ATOM 786 O O . GLY A 1 103 ? -0.756 -8.140 -23.314 1.00 83.38 103 GLY A O 1
ATOM 787 N N . ASN A 1 104 ? 0.136 -6.834 -21.731 1.00 87.69 104 ASN A N 1
ATOM 788 C CA . ASN A 1 104 ? 1.260 -7.718 -21.443 1.00 87.69 104 ASN A CA 1
ATOM 789 C C . ASN A 1 104 ? 0.808 -8.890 -20.554 1.00 87.69 104 ASN A C 1
ATOM 791 O O . ASN A 1 104 ? 0.364 -8.683 -19.426 1.00 87.69 104 ASN A O 1
ATOM 795 N N . ARG A 1 105 ? 0.992 -10.132 -21.021 1.00 88.12 105 ARG A N 1
ATOM 796 C CA . ARG A 1 105 ? 0.655 -11.348 -20.253 1.00 88.12 105 ARG A CA 1
ATOM 797 C C . ARG A 1 105 ? 1.407 -11.442 -18.919 1.00 88.12 105 ARG A C 1
ATOM 799 O O . ARG A 1 105 ? 0.851 -11.947 -17.951 1.00 88.12 105 ARG A O 1
ATOM 806 N N . ALA A 1 106 ? 2.628 -10.910 -18.846 1.00 90.44 106 ALA A N 1
ATOM 807 C CA . ALA A 1 106 ? 3.405 -10.837 -17.609 1.00 90.44 106 ALA A CA 1
ATOM 808 C C . ALA A 1 106 ? 2.872 -9.795 -16.603 1.00 90.44 106 ALA A C 1
ATOM 810 O O . ALA A 1 106 ? 3.257 -9.831 -15.438 1.00 90.44 106 ALA A O 1
ATOM 811 N N . GLY A 1 107 ? 1.985 -8.886 -17.022 1.00 93.12 107 GLY A N 1
ATOM 812 C CA . GLY A 1 107 ? 1.532 -7.750 -16.216 1.00 93.12 107 GLY A CA 1
ATOM 813 C C . GLY A 1 107 ? 2.600 -6.663 -16.051 1.00 93.12 107 GLY A C 1
ATOM 814 O O . GLY A 1 107 ? 3.749 -6.815 -16.477 1.00 93.12 107 GLY A O 1
ATOM 815 N N . LEU A 1 108 ? 2.219 -5.540 -15.435 1.00 94.25 108 LEU A N 1
ATOM 816 C CA . LEU A 1 108 ? 3.168 -4.481 -15.088 1.00 94.25 108 LEU A CA 1
ATOM 817 C C . LEU A 1 108 ? 4.167 -4.995 -14.035 1.00 94.25 108 LEU A C 1
ATOM 819 O O . LEU A 1 108 ? 3.787 -5.692 -13.097 1.00 94.25 108 LEU A O 1
ATOM 823 N N . CYS A 1 109 ? 5.451 -4.699 -14.230 1.00 95.44 109 CYS A N 1
ATOM 824 C CA . CYS A 1 109 ? 6.575 -5.190 -13.419 1.00 95.44 109 CYS A CA 1
ATOM 825 C C . CYS A 1 109 ? 6.630 -6.718 -13.237 1.00 95.44 109 CYS A C 1
ATOM 827 O O . CYS A 1 109 ? 7.246 -7.213 -12.298 1.00 95.44 109 CYS A O 1
ATOM 829 N N . GLY A 1 110 ? 5.976 -7.490 -14.111 1.00 94.81 110 GLY A N 1
ATOM 830 C CA . GLY A 1 110 ? 5.912 -8.943 -13.982 1.00 94.81 110 GLY A CA 1
ATOM 831 C C . GLY A 1 110 ? 4.914 -9.470 -12.940 1.00 94.81 110 GLY A C 1
ATOM 832 O O . GLY A 1 110 ? 4.983 -10.658 -12.644 1.00 94.81 110 GLY A O 1
ATOM 833 N N . ILE A 1 111 ? 3.985 -8.654 -12.420 1.00 94.62 111 ILE A N 1
ATOM 834 C CA . ILE A 1 111 ? 3.037 -9.038 -11.349 1.00 94.62 111 ILE A CA 1
ATOM 835 C C . ILE A 1 111 ? 2.188 -10.290 -11.649 1.00 94.62 111 ILE A C 1
ATOM 837 O O . ILE A 1 111 ? 1.787 -10.995 -10.728 1.00 94.62 111 ILE A O 1
ATOM 841 N N . ASN A 1 112 ? 1.955 -10.623 -12.925 1.00 93.50 112 ASN A N 1
ATOM 842 C CA . ASN A 1 112 ? 1.232 -11.837 -13.320 1.00 93.50 112 ASN A CA 1
ATOM 843 C C . ASN A 1 112 ? 2.163 -13.057 -13.502 1.00 93.50 112 ASN A C 1
ATOM 845 O O . ASN A 1 112 ? 1.694 -14.127 -13.872 1.00 93.50 112 ASN A O 1
ATOM 849 N N . LYS A 1 113 ? 3.490 -12.945 -13.338 1.00 89.06 113 LYS A N 1
ATOM 850 C CA . LYS A 1 113 ? 4.433 -14.050 -13.626 1.00 89.06 113 LYS A CA 1
ATOM 851 C C . LYS A 1 113 ? 4.500 -15.097 -12.518 1.00 89.06 113 LYS A C 1
ATOM 853 O O . LYS A 1 113 ? 4.722 -16.269 -12.825 1.00 89.06 113 LYS A O 1
ATOM 858 N N . MET A 1 114 ? 4.368 -14.681 -11.260 1.00 81.56 114 MET A N 1
ATOM 859 C CA . MET A 1 114 ? 4.464 -15.548 -10.088 1.00 81.56 114 MET A CA 1
ATOM 860 C C . MET A 1 114 ? 3.624 -14.981 -8.945 1.00 81.56 114 MET A C 1
ATOM 862 O O . MET A 1 114 ? 3.819 -13.841 -8.523 1.00 81.56 114 MET A O 1
ATOM 866 N N . HIS A 1 115 ? 2.697 -15.800 -8.461 1.00 75.94 115 HIS A N 1
ATOM 867 C CA . HIS A 1 115 ? 1.725 -15.429 -7.445 1.00 75.94 115 HIS A CA 1
ATOM 868 C C . HIS A 1 115 ? 1.121 -16.684 -6.803 1.00 75.94 115 HIS A C 1
ATOM 870 O O . HIS A 1 115 ? 0.609 -17.561 -7.509 1.00 75.94 115 HIS A O 1
ATOM 876 N N . GLY A 1 116 ? 1.188 -16.747 -5.475 1.00 67.75 116 GLY A N 1
ATOM 877 C CA . GLY A 1 116 ? 0.666 -17.833 -4.652 1.00 67.75 116 GLY A CA 1
ATOM 878 C C . GLY A 1 116 ? -0.540 -17.381 -3.829 1.00 67.75 116 GLY A C 1
ATOM 879 O O . GLY A 1 116 ? -0.539 -16.299 -3.229 1.00 67.75 116 GLY A O 1
ATOM 880 N N . LEU A 1 117 ? -1.564 -18.228 -3.784 1.00 64.69 117 LEU A N 1
ATOM 881 C CA . LEU A 1 117 ? -2.622 -18.156 -2.787 1.00 64.69 117 LEU A CA 1
ATOM 882 C C . LEU A 1 117 ? -2.034 -18.488 -1.418 1.00 64.69 117 LEU A C 1
ATOM 884 O O . LEU A 1 117 ? -1.417 -19.535 -1.215 1.00 64.69 117 LEU A O 1
ATOM 888 N N . LEU A 1 118 ? -2.287 -17.595 -0.467 1.00 57.78 118 LEU A N 1
ATOM 889 C CA . LEU A 1 118 ? -2.210 -17.918 0.951 1.00 57.78 118 LEU A CA 1
ATOM 890 C C . LEU A 1 118 ? -3.337 -18.919 1.320 1.00 57.78 118 LEU A C 1
ATOM 892 O O . LEU A 1 118 ? -4.217 -19.180 0.501 1.00 57.78 118 LEU A O 1
ATOM 896 N N . PRO A 1 119 ? -3.309 -19.534 2.508 1.00 53.59 119 PRO A N 1
ATOM 897 C CA . PRO A 1 119 ? -4.065 -20.755 2.783 1.00 53.59 119 PRO A CA 1
ATOM 898 C C . PRO A 1 119 ? -5.581 -20.588 2.761 1.00 53.59 119 PRO A C 1
ATOM 900 O O . PRO A 1 119 ? -6.108 -19.588 3.250 1.00 53.59 119 PRO A O 1
ATOM 903 N N . ASN A 1 120 ? -6.276 -21.669 2.399 1.00 52.12 120 ASN A N 1
ATOM 904 C CA . ASN A 1 120 ? -7.637 -21.898 2.876 1.00 52.12 120 ASN A CA 1
ATOM 905 C C . ASN A 1 120 ? -7.610 -21.941 4.414 1.00 52.12 120 ASN A C 1
ATOM 907 O O . ASN A 1 120 ? -7.163 -22.930 5.005 1.00 52.12 120 ASN A O 1
ATOM 911 N N . GLN A 1 121 ? -8.081 -20.883 5.075 1.00 44.88 121 GLN A N 1
ATOM 912 C CA . GLN A 1 121 ? -8.386 -20.955 6.501 1.00 44.88 121 GLN A CA 1
ATOM 913 C C . GLN A 1 121 ? -9.541 -21.938 6.679 1.00 44.88 121 GLN A C 1
ATOM 915 O O . GLN A 1 121 ? -10.674 -21.666 6.281 1.00 44.88 121 GLN A O 1
ATOM 920 N N . ASP A 1 122 ? -9.241 -23.099 7.255 1.00 37.69 122 ASP A N 1
ATOM 921 C CA . ASP A 1 122 ? -10.227 -24.146 7.492 1.00 37.69 122 ASP A CA 1
ATOM 922 C C . ASP A 1 122 ? -11.089 -23.778 8.711 1.00 37.69 122 ASP A C 1
ATOM 924 O O . ASP A 1 122 ? -10.936 -24.301 9.817 1.00 37.69 122 ASP A O 1
ATOM 928 N N . LEU A 1 123 ? -12.010 -22.829 8.499 1.00 42.16 123 LEU A N 1
ATOM 929 C CA . LEU A 1 123 ? -12.964 -22.318 9.494 1.00 42.16 123 LEU A CA 1
ATOM 930 C C . LEU A 1 123 ? -13.915 -23.405 10.038 1.00 42.16 123 LEU A C 1
ATOM 932 O O . LEU A 1 123 ? -14.767 -23.123 10.877 1.00 42.16 123 LEU A O 1
ATOM 936 N N . THR A 1 124 ? -13.790 -24.654 9.579 1.00 37.94 124 THR A N 1
ATOM 937 C CA . THR A 1 124 ? -14.662 -25.765 9.962 1.00 37.94 124 THR A CA 1
ATOM 938 C C . THR A 1 124 ? -14.245 -26.481 11.251 1.00 37.94 124 THR A C 1
ATOM 940 O O . THR A 1 124 ? -15.066 -27.217 11.803 1.00 37.94 124 THR A O 1
ATOM 943 N N . ARG A 1 125 ? -13.014 -26.285 11.768 1.00 41.06 125 ARG A N 1
ATOM 944 C CA . ARG A 1 125 ? -12.448 -27.189 12.798 1.00 41.06 125 ARG A CA 1
ATOM 945 C C . ARG A 1 125 ? -12.092 -26.608 14.178 1.00 41.06 125 ARG A C 1
ATOM 947 O O . ARG A 1 125 ? -11.657 -27.384 15.026 1.00 41.06 125 ARG A O 1
ATOM 954 N N . SER A 1 126 ? -12.302 -25.319 14.466 1.00 39.44 126 SER A N 1
ATOM 955 C CA . SER A 1 126 ? -11.920 -24.740 15.779 1.00 39.44 126 SER A CA 1
ATOM 956 C C . SER A 1 126 ? -13.031 -24.073 16.606 1.00 39.44 126 SER A C 1
ATOM 958 O O . SER A 1 126 ? -12.874 -24.009 17.821 1.00 39.44 126 SER A O 1
ATOM 960 N N . PHE A 1 127 ? -14.173 -23.653 16.039 1.00 32.22 127 PHE A N 1
ATOM 961 C CA . PHE A 1 127 ? -15.265 -23.039 16.825 1.00 32.22 127 PHE A CA 1
ATOM 962 C C . PHE A 1 127 ? -16.681 -23.440 16.359 1.00 32.22 127 PHE A C 1
ATOM 964 O O . PHE A 1 127 ? -17.382 -22.681 15.698 1.00 32.22 127 PHE A O 1
ATOM 971 N N . PHE A 1 128 ? -17.153 -24.618 16.790 1.00 29.36 128 PHE A N 1
ATOM 972 C CA . PHE A 1 128 ? -18.586 -24.973 16.752 1.00 29.36 128 PHE A CA 1
ATOM 973 C C . PHE A 1 128 ? -19.139 -25.543 18.080 1.00 29.36 128 PHE A C 1
ATOM 975 O O . PHE A 1 128 ? -19.687 -26.650 18.121 1.00 29.36 128 PHE A O 1
ATOM 982 N N . PRO A 1 129 ? -19.116 -24.784 19.193 1.00 33.75 129 PRO A N 1
ATOM 983 C CA . PRO A 1 129 ? -20.021 -25.033 20.305 1.00 33.75 129 PRO A CA 1
ATOM 984 C C . PRO A 1 129 ? -21.422 -24.476 19.979 1.00 33.75 129 PRO A C 1
ATOM 986 O O . PRO A 1 129 ? -21.766 -23.359 20.341 1.00 33.75 129 PRO A O 1
ATOM 989 N N . LYS A 1 130 ? -22.252 -25.300 19.325 1.00 40.16 130 LYS A N 1
ATOM 990 C CA . LYS A 1 130 ? -23.733 -25.226 19.315 1.00 40.16 130 LYS A CA 1
ATOM 991 C C . LYS A 1 130 ? -24.383 -23.845 19.055 1.00 40.16 130 LYS A C 1
ATOM 993 O O . LYS A 1 130 ? -24.805 -23.164 19.983 1.00 40.16 130 LYS A O 1
ATOM 998 N N . CYS A 1 131 ? -24.717 -23.574 17.793 1.00 28.91 131 CYS A N 1
ATOM 999 C CA . CYS A 1 131 ? -25.902 -22.772 17.443 1.00 28.91 131 CYS A CA 1
ATOM 1000 C C . CYS A 1 131 ? -26.822 -23.546 16.489 1.00 28.91 131 CYS A C 1
ATOM 1002 O O . CYS A 1 131 ? -27.021 -23.199 15.331 1.00 28.91 131 CYS A O 1
ATOM 1004 N N . GLY A 1 132 ? -27.384 -24.641 17.006 1.00 34.56 132 GLY A N 1
ATOM 1005 C CA . GLY A 1 132 ? -28.537 -25.309 16.408 1.00 34.56 132 GLY A CA 1
ATOM 1006 C C . GLY A 1 132 ? -29.801 -24.951 17.188 1.00 34.56 132 GLY A C 1
ATOM 1007 O O . GLY A 1 132 ? -29.818 -25.135 18.403 1.00 34.56 132 GLY A O 1
ATOM 1008 N N . LYS A 1 133 ? -30.857 -24.543 16.465 1.00 34.72 133 LYS A N 1
ATOM 1009 C CA . LYS A 1 133 ? -32.186 -24.086 16.937 1.00 34.72 133 LYS A CA 1
ATOM 1010 C C . LYS A 1 133 ? -32.260 -22.628 17.419 1.00 34.72 133 LYS A C 1
ATOM 1012 O O . LYS A 1 133 ? -32.101 -22.361 18.603 1.00 34.72 133 LYS A O 1
ATOM 1017 N N . LEU A 1 134 ? -32.685 -21.735 16.521 1.00 31.38 134 LEU A N 1
ATOM 1018 C CA . LEU A 1 134 ? -33.984 -21.043 16.619 1.00 31.38 134 LEU A CA 1
ATOM 1019 C C . LEU A 1 134 ? -34.174 -20.079 15.437 1.00 31.38 134 LEU A C 1
ATOM 1021 O O . LEU A 1 134 ? -33.604 -18.998 15.428 1.00 31.38 134 LEU A O 1
ATOM 1025 N N . MET A 1 135 ? -35.032 -20.442 14.482 1.00 28.67 135 MET A N 1
ATOM 1026 C CA . MET A 1 135 ? -35.870 -19.471 13.769 1.00 28.67 135 MET A CA 1
ATOM 1027 C C . MET A 1 135 ? -37.048 -20.201 13.123 1.00 28.67 135 MET A C 1
ATOM 1029 O O . MET A 1 135 ? -36.871 -21.182 12.402 1.00 28.67 135 MET A O 1
ATOM 1033 N N . ASN A 1 136 ? -38.256 -19.744 13.447 1.00 30.94 136 ASN A N 1
ATOM 1034 C CA . ASN A 1 136 ? -39.504 -20.341 12.989 1.00 30.94 136 ASN A CA 1
ATOM 1035 C C . ASN A 1 136 ? -40.038 -19.616 11.748 1.00 30.94 136 ASN A C 1
ATOM 1037 O O . ASN A 1 136 ? -39.860 -18.413 11.589 1.00 30.94 136 ASN A O 1
ATOM 1041 N N . TRP A 1 137 ? -40.754 -20.384 10.928 1.00 24.75 137 TRP A N 1
ATOM 1042 C CA . TRP A 1 137 ? -41.753 -19.974 9.937 1.00 24.75 137 TRP A CA 1
ATOM 1043 C C . TRP A 1 137 ? -42.333 -18.546 10.036 1.00 24.75 137 TRP A C 1
ATOM 1045 O O . TRP A 1 137 ? -43.018 -18.239 11.007 1.00 24.75 137 TRP A O 1
ATOM 1055 N N . TRP A 1 138 ? -42.165 -17.779 8.949 1.00 29.06 138 TRP A N 1
ATOM 1056 C CA . TRP A 1 138 ? -43.180 -17.155 8.060 1.00 29.06 138 TRP A CA 1
ATOM 1057 C C . TRP A 1 138 ? -42.424 -16.699 6.781 1.00 29.06 138 TRP A C 1
ATOM 1059 O O . TRP A 1 138 ? -41.284 -16.270 6.902 1.00 29.06 138 TRP A O 1
ATOM 1069 N N . GLY A 1 139 ? -42.918 -16.759 5.536 1.00 25.39 139 GLY A N 1
ATOM 1070 C CA . GLY A 1 139 ? -44.134 -17.341 4.944 1.00 25.39 139 GLY A CA 1
ATOM 1071 C C . GLY A 1 139 ? -44.134 -17.151 3.400 1.00 25.39 139 GLY A C 1
ATOM 1072 O O . GLY A 1 139 ? -43.167 -16.632 2.863 1.00 25.39 139 GLY A O 1
ATOM 1073 N N . LEU A 1 140 ? -45.224 -17.533 2.709 1.00 30.81 140 LEU A N 1
ATOM 1074 C CA . LEU A 1 140 ? -45.575 -17.202 1.299 1.00 30.81 140 LEU A CA 1
ATOM 1075 C C . LEU A 1 140 ? -44.569 -17.527 0.155 1.00 30.81 140 LEU A C 1
ATOM 1077 O O . LEU A 1 140 ? -43.689 -16.727 -0.137 1.00 30.81 140 LEU A O 1
ATOM 1081 N N . ALA A 1 141 ? -44.828 -18.606 -0.611 1.00 30.03 141 ALA A N 1
ATOM 1082 C CA . ALA A 1 141 ? -45.159 -18.561 -2.062 1.00 30.03 141 ALA A CA 1
ATOM 1083 C C . ALA A 1 141 ? -45.113 -19.957 -2.753 1.00 30.03 141 ALA A C 1
ATOM 1085 O O . ALA A 1 141 ? -44.044 -20.521 -2.919 1.00 30.03 141 ALA A O 1
ATOM 1086 N N . TYR A 1 142 ? -46.299 -20.457 -3.142 1.00 29.06 142 TYR A N 1
ATOM 1087 C CA . TYR A 1 142 ? -46.723 -21.431 -4.189 1.00 29.06 142 TYR A CA 1
ATOM 1088 C C . TYR A 1 142 ? -45.807 -22.556 -4.804 1.00 29.06 142 TYR A C 1
ATOM 1090 O O . TYR A 1 142 ? -44.586 -22.480 -4.785 1.00 29.06 142 TYR A O 1
ATOM 1098 N N . PRO A 1 143 ? -46.404 -23.659 -5.338 1.00 46.09 143 PRO A N 1
ATOM 1099 C CA . PRO A 1 143 ? -45.768 -24.988 -5.476 1.00 46.09 143 PRO A CA 1
ATOM 1100 C C . PRO A 1 143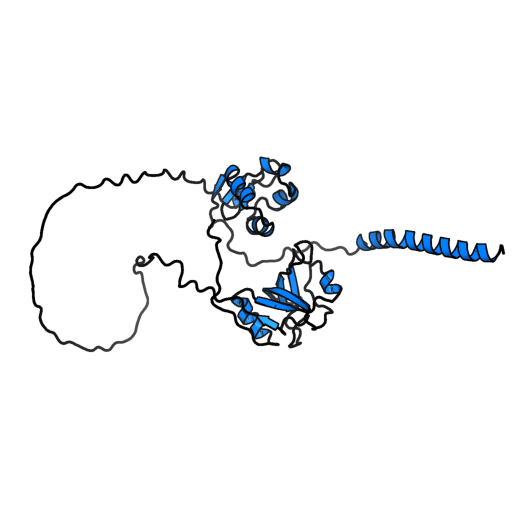 ? -45.404 -25.370 -6.941 1.00 46.09 143 PRO A C 1
ATOM 1102 O O . PRO A 1 143 ? -45.628 -24.555 -7.838 1.00 46.09 143 PRO A O 1
ATOM 1105 N N . PRO A 1 144 ? -44.907 -26.604 -7.234 1.00 40.69 144 PRO A N 1
ATOM 1106 C CA . PRO A 1 144 ? -45.843 -27.717 -7.517 1.00 40.69 144 PRO A CA 1
ATOM 1107 C C . PRO A 1 144 ? -45.390 -29.172 -7.174 1.00 40.69 144 PRO A C 1
ATOM 1109 O O . PRO A 1 144 ? -44.216 -29.483 -7.012 1.00 40.69 144 PRO A O 1
ATOM 1112 N N . THR A 1 145 ? -46.378 -30.087 -7.211 1.00 31.34 145 THR A N 1
ATOM 1113 C CA . THR A 1 145 ? -46.316 -31.553 -7.500 1.00 31.34 145 THR A CA 1
ATOM 1114 C C . THR A 1 145 ? -45.667 -32.579 -6.536 1.00 31.34 145 THR A C 1
ATOM 1116 O O . THR A 1 145 ? -44.512 -32.490 -6.146 1.00 31.34 145 THR A O 1
ATOM 1119 N N . LYS A 1 146 ? -46.437 -33.652 -6.251 1.00 32.06 146 LYS A N 1
ATOM 1120 C CA . LYS A 1 146 ? -46.014 -34.972 -5.705 1.00 32.06 146 LYS A CA 1
ATOM 1121 C C . LYS A 1 146 ? -45.973 -36.018 -6.854 1.00 32.06 146 LYS A C 1
ATOM 1123 O O . LYS A 1 146 ? -46.499 -35.703 -7.921 1.00 32.06 146 LYS A O 1
ATOM 1128 N N . PRO A 1 147 ? -45.433 -37.245 -6.669 1.00 40.78 147 PRO A N 1
ATOM 1129 C CA . PRO A 1 147 ? -46.132 -38.336 -5.949 1.00 40.78 147 PRO A CA 1
ATOM 1130 C C . PRO A 1 147 ? -45.277 -38.924 -4.800 1.00 40.78 147 PRO A C 1
ATOM 1132 O O . PRO A 1 147 ? -44.060 -38.934 -4.877 1.00 40.78 147 PRO A O 1
ATOM 1135 N N . LYS A 1 148 ? -45.802 -39.297 -3.624 1.00 30.20 148 LYS A N 1
ATOM 1136 C CA . LYS A 1 148 ? -46.770 -40.370 -3.299 1.00 30.20 148 LYS A CA 1
ATOM 1137 C C . LYS A 1 148 ? -46.182 -41.790 -3.469 1.00 30.20 148 LYS A C 1
ATOM 1139 O O . LYS A 1 148 ? -46.279 -42.380 -4.535 1.00 30.20 148 LYS A O 1
ATOM 1144 N N . LEU A 1 149 ? -45.673 -42.346 -2.367 1.00 29.91 149 LEU A N 1
ATOM 1145 C CA . LEU A 1 149 ? -45.518 -43.786 -2.120 1.00 29.91 149 LEU A CA 1
ATOM 1146 C C . LEU A 1 149 ? -46.065 -44.082 -0.713 1.00 29.91 149 LEU A C 1
ATOM 1148 O O . LEU A 1 149 ? -45.935 -43.255 0.190 1.00 29.91 149 LEU A O 1
ATOM 1152 N N . THR A 1 150 ? -46.760 -45.205 -0.557 1.00 28.78 150 THR A N 1
ATOM 1153 C CA . THR A 1 150 ? -47.619 -45.510 0.601 1.00 28.78 150 THR A CA 1
ATOM 1154 C C . THR A 1 150 ? -47.160 -46.742 1.370 1.00 28.78 150 THR A C 1
ATOM 1156 O O . THR A 1 150 ? -46.876 -47.754 0.751 1.00 28.78 150 THR A O 1
ATOM 1159 N N . MET A 1 151 ? -47.235 -46.633 2.704 1.00 28.05 151 MET A N 1
ATOM 1160 C CA . MET A 1 151 ? -47.541 -47.676 3.702 1.00 28.05 151 MET A CA 1
ATOM 1161 C C . MET A 1 151 ? -46.862 -49.055 3.618 1.00 28.05 151 MET A C 1
ATOM 1163 O O . MET A 1 151 ? -47.110 -49.812 2.693 1.00 28.05 151 MET A O 1
ATOM 1167 N N . THR A 1 152 ? -46.304 -49.482 4.757 1.00 29.53 152 THR A N 1
ATOM 1168 C CA . THR A 1 152 ? -46.832 -50.659 5.487 1.00 29.53 152 THR A CA 1
ATOM 1169 C C . THR A 1 152 ? -46.556 -50.531 6.988 1.00 29.53 152 THR A C 1
ATOM 1171 O O . THR A 1 152 ? -45.558 -49.939 7.392 1.00 29.53 152 THR A O 1
ATOM 1174 N N . SER A 1 153 ? -47.460 -51.063 7.811 1.00 33.22 153 SER A N 1
ATOM 1175 C CA . SER A 1 153 ? -47.418 -51.048 9.280 1.00 33.22 153 SER A CA 1
ATOM 1176 C C . SER A 1 153 ? -46.851 -52.346 9.869 1.00 33.22 153 SER A C 1
ATOM 1178 O O . SER A 1 153 ? -47.106 -53.424 9.340 1.00 33.22 153 SER A O 1
ATOM 1180 N N . GLY A 1 154 ? -46.166 -52.252 11.013 1.00 33.59 154 GLY A N 1
ATOM 1181 C CA . GLY A 1 154 ? -45.715 -53.379 11.844 1.00 33.59 154 GLY A CA 1
ATOM 1182 C C . GLY A 1 154 ? -45.673 -52.959 13.327 1.00 33.59 154 GLY A C 1
ATOM 1183 O O . GLY A 1 154 ? -45.433 -51.778 13.585 1.00 33.59 154 GLY A O 1
ATOM 1184 N N . PRO A 1 155 ? -45.999 -53.842 14.293 1.00 42.50 155 PRO A N 1
ATOM 1185 C CA . PRO A 1 155 ? -46.527 -53.407 15.588 1.00 42.50 155 PRO A CA 1
ATOM 1186 C C . PRO A 1 155 ? -45.489 -53.134 16.689 1.00 42.50 155 PRO A C 1
ATOM 1188 O O . PRO A 1 155 ? -44.332 -53.540 16.637 1.00 42.50 155 PRO A O 1
ATOM 1191 N N . CYS A 1 156 ? -45.978 -52.448 17.723 1.00 29.97 156 CYS A N 1
ATOM 1192 C CA . CYS A 1 156 ? -45.275 -52.101 18.953 1.00 29.97 156 CYS A CA 1
ATOM 1193 C C . CYS A 1 156 ? -45.028 -53.327 19.854 1.00 29.97 156 CYS A C 1
ATOM 1195 O O . CYS A 1 156 ? -45.900 -54.185 19.983 1.00 29.97 156 CYS A O 1
ATOM 1197 N N . LEU A 1 157 ? -43.890 -53.342 20.556 1.00 32.56 157 LEU A N 1
ATOM 1198 C CA . LEU A 1 157 ? -43.700 -54.127 21.775 1.00 32.56 157 LEU A CA 1
ATOM 1199 C C . LEU A 1 157 ? -43.316 -53.194 22.926 1.00 32.56 157 LEU A C 1
ATOM 1201 O O . LEU A 1 157 ? -42.348 -52.439 22.850 1.00 32.56 157 LEU A O 1
ATOM 1205 N N . THR A 1 158 ? -44.104 -53.254 23.992 1.00 35.31 158 THR A N 1
ATOM 1206 C CA . THR A 1 158 ? -43.894 -52.528 25.245 1.00 35.31 158 THR A CA 1
ATOM 1207 C C . THR A 1 158 ? -42.917 -53.275 26.147 1.00 35.31 158 THR A C 1
ATOM 1209 O O . THR A 1 158 ? -43.096 -54.472 26.370 1.00 35.31 158 THR A O 1
ATOM 1212 N N . TYR A 1 159 ? -41.979 -52.566 26.776 1.00 29.78 159 TYR A N 1
ATOM 1213 C CA . TYR A 1 159 ? -41.353 -53.037 28.013 1.00 29.78 159 TYR A CA 1
ATOM 1214 C C . TYR A 1 159 ? -41.305 -51.910 29.045 1.00 29.78 159 TYR A C 1
ATOM 1216 O O . TYR A 1 159 ? -41.091 -50.746 28.706 1.00 29.78 159 TYR A O 1
ATOM 1224 N N . SER A 1 160 ? -41.567 -52.256 30.302 1.00 33.94 160 SER A N 1
ATOM 1225 C CA . SER A 1 160 ? -41.949 -51.320 31.356 1.00 33.94 160 SER A CA 1
ATOM 1226 C C . SER A 1 160 ? -41.076 -51.451 32.602 1.00 33.94 160 SER A C 1
ATOM 1228 O O . SER A 1 160 ? -41.023 -52.531 33.185 1.00 33.94 160 SER A O 1
ATOM 1230 N N . SER A 1 161 ? -40.584 -50.308 33.101 1.00 33.75 161 SER A N 1
ATOM 1231 C CA . SER A 1 161 ? -40.120 -50.110 34.490 1.00 33.75 161 SER A CA 1
ATOM 1232 C C . SER A 1 161 ? -38.853 -50.886 34.936 1.00 33.75 161 SER A C 1
ATOM 1234 O O . SER A 1 161 ? -38.400 -51.778 34.220 1.00 33.75 161 SER A O 1
ATOM 1236 N N . PRO A 1 162 ? -38.252 -50.564 36.111 1.00 47.94 162 PRO A N 1
ATOM 1237 C CA . PRO A 1 162 ? -38.712 -49.615 37.133 1.00 47.94 162 PRO A CA 1
ATOM 1238 C C . PRO A 1 162 ? -37.768 -48.448 37.476 1.00 47.94 162 PRO A C 1
ATOM 1240 O O . PRO A 1 162 ? -36.573 -48.432 37.193 1.00 47.94 162 PRO A O 1
ATOM 1243 N N . GLN A 1 163 ? -38.364 -47.464 38.149 1.00 39.47 163 GLN A N 1
ATOM 1244 C CA . GLN A 1 163 ? -37.704 -46.322 38.779 1.00 39.47 163 GLN A CA 1
ATOM 1245 C C . GLN A 1 163 ? -36.862 -46.751 39.995 1.00 39.47 163 GLN A C 1
ATOM 1247 O O . GLN A 1 163 ? -37.247 -47.655 40.734 1.00 39.47 163 GLN A O 1
ATOM 1252 N N . SER A 1 164 ? -35.789 -46.009 40.281 1.00 34.53 164 SER A N 1
ATOM 1253 C CA . SER A 1 164 ? -35.140 -45.989 41.599 1.00 34.53 164 SER A CA 1
ATOM 1254 C C . SER A 1 164 ? -34.975 -44.542 42.059 1.00 34.53 164 SER A C 1
ATOM 1256 O O . SER A 1 164 ? -34.076 -43.826 41.623 1.00 34.53 164 SER A O 1
ATOM 1258 N N . SER A 1 165 ? -35.868 -44.107 42.941 1.00 41.53 165 SER A N 1
ATOM 1259 C CA . SER A 1 165 ? -35.877 -42.777 43.551 1.00 41.53 165 SER A CA 1
ATOM 1260 C C . SER A 1 165 ? -34.856 -42.641 44.684 1.00 41.53 165 SER A C 1
ATOM 1262 O O . SER A 1 165 ? -34.844 -43.480 45.584 1.00 41.53 165 SER A O 1
ATOM 1264 N N . ARG A 1 166 ? -34.121 -41.522 44.733 1.00 43.78 166 ARG A N 1
ATOM 1265 C CA . ARG A 1 166 ? -33.631 -40.885 45.975 1.00 43.78 166 ARG A CA 1
ATOM 1266 C C . ARG A 1 166 ? -33.392 -39.384 45.724 1.00 43.78 166 ARG A C 1
ATOM 1268 O O . ARG A 1 166 ? -32.825 -39.054 44.686 1.00 43.78 166 ARG A O 1
ATOM 1275 N N . PRO A 1 167 ? -33.828 -38.479 46.620 1.00 47.22 167 PRO A N 1
ATOM 1276 C CA . PRO A 1 167 ? -33.671 -37.038 46.438 1.00 47.22 167 PRO A CA 1
ATOM 1277 C C . PRO A 1 167 ? -32.379 -36.526 47.086 1.00 47.22 167 PRO A C 1
ATOM 1279 O O . PRO A 1 167 ? -32.043 -36.932 48.197 1.00 47.22 167 PRO A O 1
ATOM 1282 N N . LEU A 1 168 ? -31.706 -35.571 46.443 1.00 37.78 168 LEU A N 1
ATOM 1283 C CA . LEU A 1 168 ? -30.729 -34.689 47.086 1.00 37.78 168 LEU A CA 1
ATOM 1284 C C . LEU A 1 168 ? -30.937 -33.248 46.603 1.00 37.78 168 LEU A C 1
ATOM 1286 O O . LEU A 1 168 ? -31.455 -33.018 45.512 1.00 37.78 168 LEU A O 1
ATOM 1290 N N . ALA A 1 169 ? -30.607 -32.309 47.489 1.00 39.41 169 ALA A N 1
ATOM 1291 C CA . ALA A 1 169 ? -31.016 -30.907 47.464 1.00 39.41 169 ALA A CA 1
ATOM 1292 C C . ALA A 1 169 ? -30.756 -30.168 46.135 1.00 39.41 169 ALA A C 1
ATOM 1294 O O . ALA A 1 169 ? -29.772 -30.460 45.451 1.00 39.41 169 ALA A O 1
ATOM 1295 N N . PRO A 1 170 ? -31.560 -29.134 45.807 1.00 39.28 170 PRO A N 1
ATOM 1296 C CA . PRO A 1 170 ? -31.166 -28.189 44.779 1.00 39.28 170 PRO A CA 1
ATOM 1297 C C . PRO A 1 170 ? -29.886 -27.489 45.241 1.00 39.28 170 PRO A C 1
ATOM 1299 O O . PRO A 1 170 ? -29.907 -26.704 46.192 1.00 39.28 170 PRO A O 1
ATOM 1302 N N . LEU A 1 171 ? -28.772 -27.733 44.543 1.00 41.88 171 LEU A N 1
ATOM 1303 C CA . LEU A 1 171 ? -27.690 -26.760 44.541 1.00 41.88 171 LEU A CA 1
ATOM 1304 C C . LEU A 1 171 ? -28.280 -25.478 43.954 1.00 41.88 171 LEU A C 1
ATOM 1306 O O . LEU A 1 171 ? -28.461 -25.356 42.741 1.00 41.88 171 LEU A O 1
ATOM 1310 N N . LEU A 1 172 ? -28.572 -24.523 44.835 1.00 42.06 172 LEU A N 1
ATOM 1311 C CA . LEU A 1 172 ? -28.622 -23.118 44.482 1.00 42.06 172 LEU A CA 1
ATOM 1312 C C . LEU A 1 172 ? -27.239 -22.767 43.935 1.00 42.06 172 LEU A C 1
ATOM 1314 O O . LEU A 1 172 ? -26.336 -22.365 44.667 1.00 42.06 172 LEU A O 1
ATOM 1318 N N . LEU A 1 173 ? -27.083 -22.941 42.622 1.00 44.38 173 LEU A N 1
ATOM 1319 C CA . LEU A 1 173 ? -26.132 -22.171 41.851 1.00 44.38 173 LEU A CA 1
ATOM 1320 C C . LEU A 1 173 ? -26.506 -20.716 42.096 1.00 44.38 173 LEU A C 1
ATOM 1322 O O . LEU A 1 173 ? -27.388 -20.162 41.437 1.00 44.38 173 LEU A O 1
ATOM 1326 N N . CYS A 1 174 ? -25.825 -20.110 43.066 1.00 40.22 174 CYS A N 1
ATOM 1327 C CA . CYS A 1 174 ? -25.644 -18.679 43.125 1.00 40.22 174 CYS A CA 1
ATOM 1328 C C . CYS A 1 174 ? -24.948 -18.280 41.825 1.00 40.22 174 CYS A C 1
ATOM 1330 O O . CYS A 1 174 ? -23.726 -18.137 41.770 1.00 40.22 174 CYS A O 1
ATOM 1332 N N . PHE A 1 175 ? -25.746 -18.094 40.772 1.00 38.78 175 PHE A N 1
ATOM 1333 C CA . PHE A 1 175 ? -25.418 -17.182 39.700 1.00 38.78 175 PHE A CA 1
ATOM 1334 C C . PHE A 1 175 ? -25.199 -15.840 40.381 1.00 38.78 175 PHE A C 1
ATOM 1336 O O . PHE A 1 175 ? -26.135 -15.087 40.645 1.00 38.78 175 PHE A O 1
ATOM 1343 N N . SER A 1 176 ? -23.936 -15.589 40.729 1.00 42.91 176 SER A N 1
ATOM 1344 C CA . SER A 1 176 ? -23.451 -14.261 41.035 1.00 42.91 176 SER A CA 1
ATOM 1345 C C . SER A 1 176 ? -23.787 -13.438 39.808 1.00 42.91 176 SER A C 1
ATOM 1347 O O . SER A 1 176 ? -23.125 -13.537 38.771 1.00 42.91 176 SER A O 1
ATOM 1349 N N . TRP A 1 177 ? -24.890 -12.698 39.904 1.00 36.00 177 TRP A N 1
ATOM 1350 C CA . TRP A 1 177 ? -25.304 -11.759 38.888 1.00 36.00 177 TRP A CA 1
ATOM 1351 C C . TRP A 1 177 ? -24.263 -10.650 38.930 1.00 36.00 177 TRP A C 1
ATOM 1353 O O . TRP A 1 177 ? -24.418 -9.651 39.635 1.00 36.00 177 TRP A O 1
ATOM 1363 N N . ARG A 1 178 ? -23.155 -10.854 38.203 1.00 42.28 178 ARG A N 1
ATOM 1364 C CA . ARG A 1 178 ? -22.233 -9.779 37.867 1.00 42.28 178 ARG A CA 1
ATOM 1365 C C . ARG A 1 178 ? -23.114 -8.722 37.233 1.00 42.28 178 ARG A C 1
ATOM 1367 O O . ARG A 1 178 ? -23.634 -8.934 36.140 1.00 42.28 178 ARG A O 1
ATOM 1374 N N . LYS A 1 179 ? -23.332 -7.618 37.948 1.00 41.75 179 LYS A N 1
ATOM 1375 C CA . LYS A 1 179 ? -23.927 -6.422 37.368 1.00 41.75 179 LYS A CA 1
ATOM 1376 C C . LYS A 1 179 ? -22.941 -5.953 36.310 1.00 41.75 179 LYS A C 1
ATOM 1378 O O . LYS A 1 179 ? -22.017 -5.205 36.616 1.00 41.75 179 LYS A O 1
ATOM 1383 N N . THR A 1 180 ? -23.104 -6.449 35.087 1.00 50.47 180 THR A N 1
ATOM 1384 C CA . THR A 1 180 ? -22.482 -5.883 33.901 1.00 50.47 180 THR A CA 1
ATOM 1385 C C . THR A 1 180 ? -22.951 -4.443 33.859 1.00 50.47 180 THR A C 1
ATOM 1387 O O . THR A 1 180 ? -24.120 -4.163 33.591 1.00 50.47 180 THR A O 1
ATOM 1390 N N . LYS A 1 181 ? -22.054 -3.543 34.263 1.00 49.53 181 LYS A N 1
ATOM 1391 C CA . LYS A 1 181 ? -22.259 -2.103 34.208 1.00 49.53 181 LYS A CA 1
ATOM 1392 C C . LYS A 1 181 ? -22.531 -1.810 32.736 1.00 49.53 181 LYS A C 1
ATOM 1394 O O . LYS A 1 181 ? -21.623 -1.982 31.930 1.00 49.53 181 LYS A O 1
ATOM 1399 N N . MET A 1 182 ? -23.782 -1.499 32.395 1.00 59.12 182 MET A N 1
ATOM 1400 C CA . MET A 1 182 ? -24.169 -1.200 31.016 1.00 59.12 182 MET A CA 1
ATOM 1401 C C . MET A 1 182 ? -23.246 -0.089 30.523 1.00 59.12 182 MET A C 1
ATOM 1403 O O . MET A 1 182 ? -23.249 1.005 31.094 1.00 59.12 182 MET A O 1
ATOM 1407 N N . SER A 1 183 ? -22.409 -0.394 29.535 1.00 71.06 183 SER A N 1
ATOM 1408 C CA . SER A 1 183 ? -21.590 0.603 28.863 1.00 71.06 183 SER A CA 1
ATOM 1409 C C . SER A 1 183 ? -22.518 1.635 28.233 1.00 71.06 183 SER A C 1
ATOM 1411 O O . SER A 1 183 ? -23.583 1.295 27.709 1.00 71.06 183 SER A O 1
ATOM 1413 N N . LYS A 1 184 ? -22.152 2.918 28.326 1.00 88.81 184 LYS A N 1
ATOM 1414 C CA . LYS A 1 184 ? -22.903 3.951 27.616 1.00 88.81 184 LYS A CA 1
ATOM 1415 C C . LYS A 1 184 ? -22.677 3.716 26.121 1.00 88.81 184 LYS A C 1
ATOM 1417 O O . LYS A 1 184 ? -21.535 3.565 25.697 1.00 88.81 184 LYS A O 1
ATOM 1422 N N . VAL A 1 185 ? -23.760 3.653 25.355 1.00 87.12 185 VAL A N 1
ATOM 1423 C CA . VAL A 1 185 ? -23.701 3.543 23.896 1.00 87.12 185 VAL A CA 1
ATOM 1424 C C . VAL A 1 185 ? -23.756 4.947 23.305 1.00 87.12 185 VAL A C 1
ATOM 1426 O O . VAL A 1 185 ? -24.565 5.766 23.745 1.00 87.12 185 VAL A O 1
ATOM 1429 N N . PHE A 1 186 ? -22.884 5.218 22.340 1.00 87.56 186 PHE A N 1
ATOM 1430 C CA . PHE A 1 186 ? -22.757 6.502 21.653 1.00 87.56 186 PHE A CA 1
ATOM 1431 C C . PHE A 1 186 ? -23.039 6.349 20.157 1.00 87.56 186 PHE A C 1
ATOM 1433 O O . PHE A 1 186 ? -22.787 5.294 19.578 1.00 87.56 186 PHE A O 1
ATOM 1440 N N . SER A 1 187 ? -23.516 7.411 19.511 1.00 87.56 187 SER A N 1
ATOM 1441 C CA . SER A 1 187 ? -23.624 7.464 18.044 1.00 87.56 187 SER A CA 1
ATOM 1442 C C . SER A 1 187 ? -22.382 8.101 17.419 1.00 87.56 187 SER A C 1
ATOM 1444 O O . SER A 1 187 ? -21.712 8.910 18.067 1.00 87.56 187 SER A O 1
ATOM 1446 N N . LEU A 1 188 ? -22.096 7.807 16.145 1.00 81.06 188 LEU A N 1
ATOM 1447 C CA . LEU A 1 188 ? -20.990 8.461 15.429 1.00 81.06 188 LEU A CA 1
ATOM 1448 C C . LEU A 1 188 ? -21.140 9.995 15.421 1.00 81.06 188 LEU A C 1
ATOM 1450 O O . LEU A 1 188 ? -20.157 10.705 15.597 1.00 81.06 188 LEU A O 1
ATOM 1454 N N . GLU A 1 189 ? -22.367 10.512 15.299 1.00 83.25 189 GLU A N 1
ATOM 1455 C CA . GLU A 1 189 ? -22.664 11.952 15.365 1.00 83.25 189 GLU A CA 1
ATOM 1456 C C . GLU A 1 189 ? -22.450 12.571 16.758 1.00 83.25 189 GLU A C 1
ATOM 1458 O O . GLU A 1 189 ? -22.219 13.775 16.871 1.00 83.25 189 GLU A O 1
ATOM 1463 N N . GLU A 1 190 ? -22.562 11.785 17.834 1.00 86.44 190 GLU A N 1
ATOM 1464 C CA . GLU A 1 190 ? -22.229 12.229 19.193 1.00 86.44 190 GLU A CA 1
ATOM 1465 C C . GLU A 1 190 ? -20.709 12.304 19.354 1.00 86.44 190 GLU A C 1
ATOM 1467 O O . GLU A 1 190 ? -20.203 13.359 19.724 1.00 86.44 190 GLU A O 1
ATOM 1472 N N . VAL A 1 191 ? -19.977 11.252 18.967 1.00 88.00 191 VAL A N 1
ATOM 1473 C CA . VAL A 1 191 ? -18.504 11.230 19.039 1.00 88.00 191 VAL A CA 1
ATOM 1474 C C . VAL A 1 191 ? -17.869 12.288 18.128 1.00 88.00 191 VAL A C 1
ATOM 1476 O O . VAL A 1 191 ? -16.907 12.937 18.524 1.00 88.00 191 VAL A O 1
ATOM 1479 N N . ALA A 1 192 ? -18.435 12.545 16.944 1.00 85.25 192 ALA A N 1
ATOM 1480 C CA . ALA A 1 192 ? -17.898 13.515 15.986 1.00 85.25 192 ALA A CA 1
ATOM 1481 C C . ALA A 1 192 ? -17.931 14.987 16.453 1.00 85.25 192 ALA A C 1
ATOM 1483 O O . ALA A 1 192 ? -17.302 15.843 15.826 1.00 85.25 192 ALA A O 1
ATOM 1484 N N . LYS A 1 193 ? -18.636 15.291 17.553 1.00 88.69 193 LYS A N 1
ATOM 1485 C CA . LYS A 1 193 ? -18.621 16.615 18.204 1.00 88.69 193 LYS A CA 1
ATOM 1486 C C . LYS A 1 193 ? -17.347 16.851 19.021 1.00 88.69 193 LYS A C 1
ATOM 1488 O O . LYS A 1 193 ? -16.984 18.002 19.235 1.00 88.69 193 LYS A O 1
ATOM 1493 N N . HIS A 1 194 ? -16.669 15.782 19.431 1.00 89.31 194 HIS A N 1
ATOM 1494 C CA . HIS A 1 194 ? -15.470 15.803 20.262 1.00 89.31 194 HIS A CA 1
ATOM 1495 C C . HIS A 1 194 ? -14.211 15.725 19.375 1.00 89.31 194 HIS A C 1
ATOM 1497 O O . HIS A 1 194 ? -13.558 14.683 19.256 1.00 89.31 194 HIS A O 1
ATOM 1503 N N . ASN A 1 195 ? -13.935 16.827 18.668 1.00 85.44 195 ASN A N 1
ATOM 1504 C CA . ASN A 1 195 ? -12.988 16.903 17.548 1.00 85.44 195 ASN A CA 1
ATOM 1505 C C . ASN A 1 195 ? -11.897 17.983 17.694 1.00 85.44 195 ASN A C 1
ATOM 1507 O O . ASN A 1 195 ? -11.336 18.443 16.699 1.00 85.44 195 ASN A O 1
ATOM 1511 N N . SER A 1 196 ? -11.608 18.410 18.925 1.00 86.38 196 SER A N 1
ATOM 1512 C CA . SER A 1 196 ? -10.696 19.525 19.215 1.00 86.38 196 SER A CA 1
ATOM 1513 C C . SER A 1 196 ? -9.574 19.111 20.170 1.00 86.38 196 SER A C 1
ATOM 1515 O O . SER A 1 196 ? -9.672 18.080 20.829 1.00 86.38 196 SER A O 1
ATOM 1517 N N . LYS A 1 197 ? -8.508 19.916 20.284 1.00 87.00 197 LYS A N 1
ATOM 1518 C CA . LYS A 1 197 ? -7.391 19.617 21.202 1.00 87.00 197 LYS A CA 1
ATOM 1519 C C . LYS A 1 197 ? -7.818 19.573 22.678 1.00 87.00 197 LYS A C 1
ATOM 1521 O O . LYS A 1 197 ? -7.276 18.775 23.432 1.00 87.00 197 LYS A O 1
ATOM 1526 N N . ASP A 1 198 ? -8.834 20.339 23.064 1.00 88.44 198 ASP A N 1
ATOM 1527 C CA . ASP A 1 198 ? -9.356 20.359 24.438 1.00 88.44 198 ASP A CA 1
ATOM 1528 C C . ASP A 1 198 ? -10.519 19.369 24.670 1.00 88.44 198 ASP A C 1
ATOM 1530 O O . ASP A 1 198 ? -11.027 19.261 25.786 1.00 88.44 198 ASP A O 1
ATOM 1534 N N . ASP A 1 199 ? -10.952 18.649 23.627 1.00 89.75 199 ASP A N 1
ATOM 1535 C CA . ASP A 1 199 ? -12.021 17.645 23.680 1.00 89.75 199 ASP A CA 1
ATOM 1536 C C . ASP A 1 199 ? -11.901 16.692 22.475 1.00 89.75 199 ASP A C 1
ATOM 1538 O O . ASP A 1 199 ? -12.437 16.950 21.393 1.00 89.75 199 ASP A O 1
ATOM 1542 N N . CYS A 1 200 ? -11.121 15.626 22.660 1.00 89.56 200 CYS A N 1
ATOM 1543 C CA . CYS A 1 200 ? -10.608 14.738 21.618 1.00 89.56 200 CYS A CA 1
ATOM 1544 C C . CYS A 1 200 ? -11.027 13.287 21.878 1.00 89.56 200 CYS A C 1
ATOM 1546 O O . CYS A 1 200 ? -10.506 12.630 22.790 1.00 89.56 200 CYS A O 1
ATOM 1548 N N . TRP A 1 201 ? -11.972 12.774 21.084 1.00 93.25 201 TRP A N 1
ATOM 1549 C CA . TRP A 1 201 ? -12.447 11.394 21.201 1.00 93.25 201 TRP A CA 1
ATOM 1550 C C . TRP A 1 201 ? -12.139 10.576 19.940 1.00 93.25 201 TRP A C 1
ATOM 1552 O O . TRP A 1 201 ? -12.196 11.074 18.812 1.00 93.25 201 TRP A O 1
ATOM 1562 N N . LEU A 1 202 ? -11.835 9.296 20.154 1.00 90.00 202 LEU A N 1
ATOM 1563 C CA . LEU A 1 202 ? -11.478 8.318 19.127 1.00 90.00 202 LEU A CA 1
ATOM 1564 C C . LEU A 1 202 ? -12.380 7.088 19.210 1.00 90.00 202 LEU A C 1
ATOM 1566 O O . LEU A 1 202 ? -12.822 6.703 20.295 1.00 90.00 202 LEU A O 1
ATOM 1570 N N . ILE A 1 203 ? -12.611 6.449 18.063 1.00 89.94 203 ILE A N 1
ATOM 1571 C CA . ILE A 1 203 ? -13.283 5.150 17.973 1.00 89.94 203 ILE A CA 1
ATOM 1572 C C . ILE A 1 203 ? -12.249 4.116 17.523 1.00 89.94 203 ILE A C 1
ATOM 1574 O O . ILE A 1 203 ? -11.638 4.289 16.472 1.00 89.94 203 ILE A O 1
ATOM 1578 N N . ILE A 1 204 ? -12.041 3.065 18.316 1.00 88.69 204 ILE A N 1
ATOM 1579 C CA . ILE A 1 204 ? -11.095 1.972 18.038 1.00 88.69 204 ILE A CA 1
ATOM 1580 C C . ILE A 1 204 ? -11.780 0.653 18.413 1.00 88.69 204 ILE A C 1
ATOM 1582 O O . ILE A 1 204 ? -12.299 0.513 19.518 1.00 88.69 204 ILE A O 1
ATOM 1586 N N . GLY A 1 205 ? -11.834 -0.319 17.502 1.00 82.81 205 GLY A N 1
ATOM 1587 C CA . GLY A 1 205 ? -12.421 -1.643 17.747 1.00 82.81 205 GLY A CA 1
ATOM 1588 C C . GLY A 1 205 ? -13.907 -1.618 18.139 1.00 82.81 205 GLY A C 1
ATOM 1589 O O . GLY A 1 205 ? -14.358 -2.484 18.887 1.00 82.81 205 GLY A O 1
ATOM 1590 N N . GLY A 1 206 ? -14.663 -0.607 17.693 1.00 84.69 206 GLY A N 1
ATOM 1591 C CA . GLY A 1 206 ? -16.057 -0.385 18.105 1.00 84.69 206 GLY A CA 1
ATOM 1592 C C . GLY A 1 206 ? -16.229 0.224 19.507 1.00 84.69 206 GLY A C 1
ATOM 1593 O O . GLY A 1 206 ? -17.340 0.246 20.040 1.00 84.69 206 GLY A O 1
ATOM 1594 N N . LYS A 1 207 ? -15.149 0.724 20.115 1.00 91.19 207 LYS A N 1
ATOM 1595 C CA . LYS A 1 207 ? -15.134 1.353 21.441 1.00 91.19 207 LYS A CA 1
ATOM 1596 C C . LYS A 1 207 ? -14.745 2.819 21.349 1.00 91.19 207 LYS A C 1
ATOM 1598 O O . LYS A 1 207 ? -13.950 3.196 20.496 1.00 91.19 207 LYS A O 1
ATOM 1603 N N . VAL A 1 208 ? -15.318 3.634 22.228 1.00 92.19 208 VAL A N 1
ATOM 1604 C CA . VAL A 1 208 ? -15.130 5.086 22.287 1.00 92.19 208 VAL A CA 1
ATOM 1605 C C . VAL A 1 208 ? -14.179 5.431 23.427 1.00 92.19 208 VAL A C 1
ATOM 1607 O O . VAL A 1 208 ? -14.418 5.047 24.576 1.00 92.19 208 VAL A O 1
ATOM 1610 N N . TYR A 1 209 ? -13.135 6.193 23.113 1.00 92.81 209 TYR A N 1
ATOM 1611 C CA . TYR A 1 209 ? -12.078 6.598 24.037 1.00 92.81 209 TYR A CA 1
ATOM 1612 C C . TYR A 1 209 ? -11.936 8.122 24.062 1.00 92.81 209 TYR A C 1
ATOM 1614 O O . TYR A 1 209 ? -11.866 8.748 23.005 1.00 92.81 209 TYR A O 1
ATOM 1622 N N . ASN A 1 210 ? -11.861 8.724 25.251 1.00 94.06 210 ASN A N 1
ATOM 1623 C CA . ASN A 1 210 ? -11.547 10.144 25.421 1.00 94.06 210 ASN A CA 1
ATOM 1624 C C . ASN A 1 210 ? -10.055 10.276 25.733 1.00 94.06 210 ASN A C 1
ATOM 1626 O O . ASN A 1 210 ? -9.625 10.066 26.867 1.00 94.06 210 ASN A O 1
ATOM 1630 N N . VAL A 1 211 ? -9.279 10.636 24.713 1.00 91.62 211 VAL A N 1
ATOM 1631 C CA . VAL A 1 211 ? -7.813 10.720 24.782 1.00 91.62 211 VAL A CA 1
ATOM 1632 C C . VAL A 1 211 ? -7.310 12.149 24.993 1.00 91.62 211 VAL A C 1
ATOM 1634 O O . VAL A 1 211 ? -6.110 12.378 24.931 1.00 91.62 211 VAL A O 1
ATOM 1637 N N . THR A 1 212 ? -8.193 13.111 25.288 1.00 91.44 212 THR A N 1
ATOM 1638 C CA . THR A 1 212 ? -7.853 14.537 25.489 1.00 91.44 212 THR A CA 1
ATOM 1639 C C . THR A 1 212 ? -6.650 14.737 26.414 1.00 91.44 212 THR A C 1
ATOM 1641 O O . THR A 1 212 ? -5.735 15.486 26.097 1.00 91.44 212 THR A O 1
ATOM 1644 N N . LYS A 1 213 ? -6.615 14.018 27.544 1.00 89.75 213 LYS A N 1
ATOM 1645 C CA . LYS A 1 213 ? -5.511 14.095 28.517 1.00 89.75 213 LYS A CA 1
ATOM 1646 C C . LYS A 1 213 ? -4.225 13.405 28.060 1.00 89.75 213 LYS A C 1
ATOM 1648 O O . LYS A 1 213 ? -3.179 13.683 28.618 1.00 89.75 213 LYS A O 1
ATOM 1653 N N . PHE A 1 214 ? -4.324 12.494 27.098 1.00 89.00 214 PHE A N 1
ATOM 1654 C CA . PHE A 1 214 ? -3.218 11.690 26.584 1.00 89.00 214 PHE A CA 1
ATOM 1655 C C . PHE A 1 214 ? -2.600 12.282 25.309 1.00 89.00 214 PHE A C 1
ATOM 1657 O O . PHE A 1 214 ? -1.571 11.797 24.860 1.00 89.00 214 PHE A O 1
ATOM 1664 N N . LEU A 1 215 ? -3.189 13.339 24.731 1.00 84.75 215 LEU A N 1
ATOM 1665 C CA . LEU A 1 215 ? -2.688 13.981 23.510 1.00 84.75 215 LEU A CA 1
ATOM 1666 C C . LEU A 1 215 ? -1.205 14.360 23.597 1.00 84.75 215 LEU A C 1
ATOM 1668 O O . LEU A 1 215 ? -0.449 14.061 22.680 1.00 84.75 215 LEU A O 1
ATOM 1672 N N . GLU A 1 216 ? -0.791 14.993 24.696 1.00 83.12 216 GLU A N 1
ATOM 1673 C CA . GLU A 1 216 ? 0.588 15.475 24.875 1.00 83.12 216 GLU A CA 1
ATOM 1674 C C . GLU A 1 216 ? 1.539 14.385 25.401 1.00 83.12 216 GLU A C 1
ATOM 1676 O O . GLU A 1 216 ? 2.741 14.448 25.154 1.00 83.12 216 GLU A O 1
ATOM 1681 N N . ASP A 1 217 ? 0.994 13.355 26.057 1.00 83.88 217 ASP A N 1
ATOM 1682 C CA . ASP A 1 217 ? 1.731 12.177 26.536 1.00 83.88 217 ASP A CA 1
ATOM 1683 C C . ASP A 1 217 ? 1.899 11.095 25.448 1.00 83.88 217 ASP A C 1
ATOM 1685 O O . ASP A 1 217 ? 2.626 10.116 25.639 1.00 83.88 217 ASP A O 1
ATOM 1689 N N . HIS A 1 218 ? 1.231 11.243 24.298 1.00 85.31 218 HIS A N 1
ATOM 1690 C CA . HIS A 1 218 ? 1.269 10.270 23.217 1.00 85.31 218 HIS A CA 1
ATOM 1691 C C . HIS A 1 218 ? 2.645 10.261 22.521 1.00 85.31 218 HIS A C 1
ATOM 1693 O O . HIS A 1 218 ? 3.013 11.248 21.878 1.00 85.31 218 HIS A O 1
ATOM 1699 N N . PRO A 1 219 ? 3.401 9.141 22.536 1.00 78.50 219 PRO A N 1
ATOM 1700 C CA . PRO A 1 219 ? 4.766 9.110 21.996 1.00 78.50 219 PRO A CA 1
ATOM 1701 C C . PRO A 1 219 ? 4.879 9.368 20.485 1.00 78.50 219 PRO A C 1
ATOM 1703 O O . PRO A 1 219 ? 5.982 9.585 19.987 1.00 78.50 219 PRO A O 1
ATOM 1706 N N . GLY A 1 220 ? 3.761 9.308 19.753 1.00 73.38 220 GLY A N 1
ATOM 1707 C CA . GLY A 1 220 ? 3.681 9.628 18.327 1.00 73.38 220 GLY A CA 1
ATOM 1708 C C . GLY A 1 220 ? 3.344 11.088 18.002 1.00 73.38 220 GLY A C 1
ATOM 1709 O O . GLY A 1 220 ? 3.293 11.407 16.820 1.00 73.38 220 GLY A O 1
ATOM 1710 N N . GLY A 1 221 ? 3.109 11.946 19.005 1.00 80.75 221 GLY A N 1
ATOM 1711 C CA . GLY A 1 221 ? 2.623 13.323 18.836 1.00 80.75 221 GLY A CA 1
ATOM 1712 C C . GLY A 1 221 ? 1.106 13.468 19.027 1.00 80.75 221 GLY A C 1
ATOM 1713 O O . GLY A 1 221 ? 0.362 12.483 18.984 1.00 80.75 221 GLY A O 1
ATOM 1714 N N . ASP A 1 222 ? 0.640 14.703 19.238 1.00 81.88 222 ASP A N 1
ATOM 1715 C CA . ASP A 1 222 ? -0.788 15.032 19.344 1.00 81.88 222 ASP A CA 1
ATOM 1716 C C . ASP A 1 222 ? -1.467 15.121 17.965 1.00 81.88 222 ASP A C 1
ATOM 1718 O O . ASP A 1 222 ? -2.640 14.774 17.817 1.00 81.88 222 ASP A O 1
ATOM 1722 N N . ASP A 1 223 ? -0.722 15.508 16.930 1.00 78.44 223 ASP A N 1
ATOM 1723 C CA . ASP A 1 223 ? -1.162 15.643 15.538 1.00 78.44 223 ASP A CA 1
ATOM 1724 C C . ASP A 1 223 ? -1.729 14.344 14.933 1.00 78.44 223 ASP A C 1
ATOM 1726 O O . ASP A 1 223 ? -2.766 14.363 14.257 1.00 78.44 223 ASP A O 1
ATOM 1730 N N . VAL A 1 224 ? -1.106 13.195 15.209 1.00 79.88 224 VAL A N 1
ATOM 1731 C CA . VAL A 1 224 ? -1.579 11.886 14.724 1.00 79.88 224 VAL A CA 1
ATOM 1732 C C . VAL A 1 224 ? -2.913 11.471 15.357 1.00 79.88 224 VAL A C 1
ATOM 1734 O O . VAL A 1 224 ? -3.762 10.894 14.671 1.00 79.88 224 VAL A O 1
ATOM 1737 N N . LEU A 1 225 ? -3.149 11.833 16.622 1.00 83.75 225 LEU A N 1
ATOM 1738 C CA . LEU A 1 225 ? -4.432 11.609 17.296 1.00 83.75 225 LEU A CA 1
ATOM 1739 C C . LEU A 1 225 ? -5.484 12.615 16.808 1.00 83.75 225 LEU A C 1
ATOM 1741 O O . LEU A 1 225 ? -6.586 12.211 16.444 1.00 83.75 225 LEU A O 1
ATOM 1745 N N . LEU A 1 226 ? -5.130 13.900 16.691 1.00 83.88 226 LEU A N 1
ATOM 1746 C CA . LEU A 1 226 ? -6.013 14.959 16.188 1.00 83.88 226 LEU A CA 1
ATOM 1747 C C . LEU A 1 226 ? -6.506 14.683 14.761 1.00 83.88 226 LEU A C 1
ATOM 1749 O O . LEU A 1 226 ? -7.706 14.777 14.500 1.00 83.88 226 LEU A O 1
ATOM 1753 N N . SER A 1 227 ? -5.622 14.245 13.857 1.00 79.00 227 SER A N 1
ATOM 1754 C CA . SER A 1 227 ? -5.980 13.820 12.488 1.00 79.00 227 SER A CA 1
ATOM 1755 C C . SER A 1 227 ? -6.848 12.548 12.426 1.00 79.00 227 SER A C 1
ATOM 1757 O O . SER A 1 227 ? -7.339 12.158 11.357 1.00 79.00 227 SER A O 1
ATOM 1759 N N . SER A 1 228 ? -7.056 11.906 13.576 1.00 82.06 228 SER A N 1
ATOM 1760 C CA . SER A 1 228 ? -7.855 10.696 13.743 1.00 82.06 228 SER A CA 1
ATOM 1761 C C . SER A 1 228 ? -9.104 10.881 14.605 1.00 82.06 228 SER A C 1
ATOM 1763 O O . SER A 1 228 ? -9.870 9.933 14.757 1.00 82.06 228 SER A O 1
ATOM 1765 N N . THR A 1 229 ? -9.362 12.097 15.096 1.00 84.50 229 THR A N 1
ATOM 1766 C CA . THR A 1 229 ? -10.600 12.447 15.812 1.00 84.50 229 THR A CA 1
ATOM 1767 C C . THR A 1 229 ? -11.850 12.318 14.947 1.00 84.50 229 THR A C 1
ATOM 1769 O O . THR A 1 229 ? -11.792 12.359 13.716 1.00 84.50 229 THR A O 1
ATOM 1772 N N . ALA A 1 230 ? -13.004 12.183 15.611 1.00 77.44 230 ALA A N 1
ATOM 1773 C CA . ALA A 1 230 ? -14.337 12.216 14.996 1.00 77.44 230 ALA A CA 1
ATOM 1774 C C . ALA A 1 230 ? -14.630 11.156 13.913 1.00 77.44 230 ALA A C 1
ATOM 1776 O O . ALA A 1 230 ? -15.654 11.235 13.231 1.00 77.44 230 ALA A O 1
ATOM 1777 N N . LYS A 1 231 ? -13.768 10.147 13.766 1.00 79.25 231 LYS A N 1
ATOM 1778 C CA . LYS A 1 231 ? -13.900 9.044 12.808 1.00 79.25 231 LYS A CA 1
ATOM 1779 C C . LYS A 1 231 ? -13.605 7.703 13.486 1.00 79.25 231 LYS A C 1
ATOM 1781 O O . LYS A 1 231 ? -13.111 7.656 14.612 1.00 79.25 231 LYS A O 1
ATOM 1786 N N . ASP A 1 232 ? -13.883 6.617 12.772 1.00 82.94 232 ASP A N 1
ATOM 1787 C CA . ASP A 1 232 ? -13.330 5.310 13.120 1.00 82.94 232 ASP A CA 1
ATOM 1788 C C . ASP A 1 232 ? -11.827 5.304 12.808 1.00 82.94 232 ASP A C 1
ATOM 1790 O O . ASP A 1 232 ? -11.417 5.458 11.655 1.00 82.94 232 ASP A O 1
ATOM 1794 N N . ALA A 1 233 ? -11.025 5.206 13.863 1.00 85.12 233 ALA A N 1
ATOM 1795 C CA . ALA A 1 233 ? -9.571 5.186 13.841 1.00 85.12 233 ALA A CA 1
ATOM 1796 C C . ALA A 1 233 ? -9.022 3.776 14.118 1.00 85.12 233 ALA A C 1
ATOM 1798 O O . ALA A 1 233 ? -7.830 3.639 14.373 1.00 85.12 233 ALA A O 1
ATOM 1799 N N . THR A 1 234 ? -9.860 2.729 14.062 1.00 82.88 234 THR A N 1
ATOM 1800 C CA . THR A 1 234 ? -9.425 1.336 14.258 1.00 82.88 234 THR A CA 1
ATOM 1801 C C . THR A 1 234 ? -8.271 0.986 13.322 1.00 82.88 234 THR A C 1
ATOM 1803 O O . THR A 1 234 ? -7.215 0.582 13.795 1.00 82.88 234 THR A O 1
ATOM 1806 N N . ASP A 1 235 ? -8.430 1.215 12.015 1.00 75.25 235 ASP A N 1
ATOM 1807 C CA . ASP A 1 235 ? -7.388 0.914 11.027 1.00 75.25 235 ASP A CA 1
ATOM 1808 C C . ASP A 1 235 ? -6.109 1.739 11.286 1.00 75.25 235 ASP A C 1
ATOM 1810 O O . ASP A 1 235 ? -5.016 1.177 11.319 1.00 75.25 235 ASP A O 1
ATOM 1814 N N . ASP A 1 236 ? -6.239 3.048 11.557 1.00 77.31 236 ASP A N 1
ATOM 1815 C CA . ASP A 1 236 ? -5.096 3.928 11.862 1.00 77.31 236 ASP A CA 1
ATOM 1816 C C . ASP A 1 236 ? -4.371 3.511 13.173 1.00 77.31 236 ASP A C 1
ATOM 1818 O O . ASP A 1 236 ? -3.156 3.672 13.277 1.00 77.31 236 ASP A O 1
ATOM 1822 N N . PHE A 1 237 ? -5.074 2.943 14.165 1.00 80.38 237 PHE A N 1
ATOM 1823 C CA . PHE A 1 237 ? -4.491 2.452 15.424 1.00 80.38 237 PHE A CA 1
ATOM 1824 C C . PHE A 1 237 ? -3.814 1.079 15.284 1.00 80.38 237 PHE A C 1
ATOM 1826 O O . PHE A 1 237 ? -2.751 0.847 15.873 1.00 80.38 237 PHE A O 1
ATOM 1833 N N . GLU A 1 238 ? -4.417 0.168 14.515 1.00 73.12 238 GLU A N 1
ATOM 1834 C CA . GLU A 1 238 ? -3.871 -1.165 14.244 1.00 73.12 238 GLU A CA 1
ATOM 1835 C C . GLU A 1 238 ? -2.619 -1.094 13.352 1.00 73.12 238 GLU A C 1
ATOM 1837 O O . GLU A 1 238 ? -1.621 -1.753 13.657 1.00 73.12 238 GLU A O 1
ATOM 1842 N N . ASP A 1 239 ? -2.621 -0.250 12.311 1.00 66.38 239 ASP A N 1
ATOM 1843 C CA . ASP A 1 239 ? -1.502 -0.100 11.362 1.00 66.38 239 ASP A CA 1
ATOM 1844 C C . ASP A 1 239 ? -0.210 0.444 12.013 1.00 66.38 239 ASP A C 1
ATOM 1846 O O . ASP A 1 239 ? 0.885 0.202 11.501 1.00 66.38 239 ASP A O 1
ATOM 1850 N N . VAL A 1 240 ? -0.306 1.141 13.154 1.00 71.94 240 VAL A N 1
ATOM 1851 C CA . VAL A 1 240 ? 0.857 1.620 13.934 1.00 71.94 240 VAL A CA 1
ATOM 1852 C C 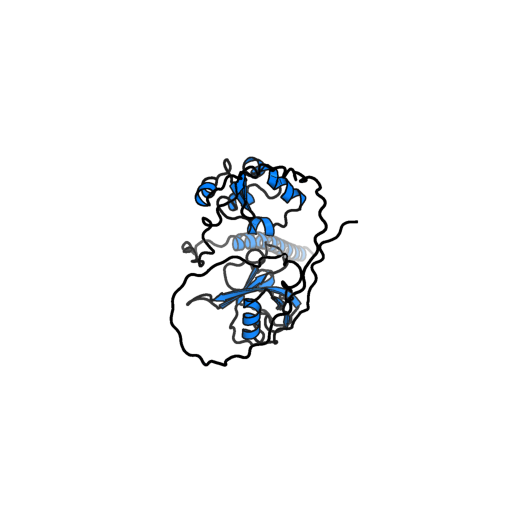. VAL A 1 240 ? 1.527 0.493 14.738 1.00 71.94 240 VAL A C 1
ATOM 1854 O O . VAL A 1 240 ? 2.700 0.604 15.093 1.00 71.94 240 VAL A O 1
ATOM 1857 N N . GLY A 1 241 ? 0.831 -0.619 15.003 1.00 70.00 241 GLY A N 1
ATOM 1858 C CA . GLY A 1 241 ? 1.417 -1.770 15.699 1.00 70.00 241 GLY A CA 1
ATOM 1859 C C . GLY A 1 241 ? 1.637 -1.558 17.203 1.00 70.00 241 GLY A C 1
ATOM 1860 O O . GLY A 1 241 ? 2.613 -2.057 17.764 1.00 70.00 241 GLY A O 1
ATOM 1861 N N . HIS A 1 242 ? 0.734 -0.831 17.869 1.00 78.50 242 HIS A N 1
ATOM 1862 C CA . HIS A 1 242 ? 0.776 -0.593 19.315 1.00 78.50 242 HIS A CA 1
ATOM 1863 C C . HIS A 1 242 ? 0.930 -1.892 20.129 1.00 78.50 242 HIS A C 1
ATOM 1865 O O . HIS A 1 242 ? 0.206 -2.872 19.913 1.00 78.50 242 HIS A O 1
ATOM 1871 N N . SER A 1 243 ? 1.858 -1.880 21.094 1.00 80.44 243 SER A N 1
ATOM 1872 C CA . SER A 1 243 ? 2.167 -3.027 21.957 1.00 80.44 243 SER A CA 1
ATOM 1873 C C . SER A 1 243 ? 0.977 -3.444 22.831 1.00 80.44 243 SER A C 1
ATOM 1875 O O . SER A 1 243 ? 0.061 -2.662 23.085 1.00 80.44 243 SER A O 1
ATOM 1877 N N . THR A 1 244 ? 0.999 -4.673 23.354 1.00 77.19 244 THR A N 1
ATOM 1878 C CA . THR A 1 244 ? -0.039 -5.169 24.277 1.00 77.19 244 THR A CA 1
ATOM 1879 C C . THR A 1 244 ? -0.183 -4.290 25.522 1.00 77.19 244 THR A C 1
ATOM 1881 O O . THR A 1 244 ? -1.302 -4.046 25.963 1.00 77.19 244 THR A O 1
ATOM 1884 N N . THR A 1 245 ? 0.917 -3.734 26.038 1.00 72.62 245 THR A N 1
ATOM 1885 C CA . THR A 1 245 ? 0.896 -2.757 27.138 1.00 72.62 245 THR A CA 1
ATOM 1886 C C . THR A 1 245 ? 0.213 -1.450 26.732 1.00 72.62 245 THR A C 1
ATOM 1888 O O . THR A 1 245 ? -0.625 -0.955 27.477 1.00 72.62 245 THR A O 1
ATOM 1891 N N . ALA A 1 246 ? 0.504 -0.911 25.542 1.00 76.38 246 ALA A N 1
ATOM 1892 C CA . ALA A 1 246 ? -0.170 0.289 25.037 1.00 76.38 246 ALA A CA 1
ATOM 1893 C C . ALA A 1 246 ? -1.678 0.062 24.837 1.00 76.38 246 ALA A C 1
ATOM 1895 O O . ALA A 1 246 ? -2.485 0.931 25.153 1.00 76.38 246 ALA A O 1
ATOM 1896 N N . ARG A 1 247 ? -2.067 -1.141 24.399 1.00 82.94 247 ARG A N 1
ATOM 1897 C CA . ARG A 1 247 ? -3.475 -1.544 24.284 1.00 82.94 247 ARG A CA 1
ATOM 1898 C C . ARG A 1 247 ? -4.166 -1.656 25.641 1.00 82.94 247 ARG A C 1
ATOM 1900 O O . ARG A 1 247 ? -5.302 -1.221 25.760 1.00 82.94 247 ARG A O 1
ATOM 1907 N N . ALA A 1 248 ? -3.479 -2.170 26.662 1.00 83.81 248 ALA A N 1
ATOM 1908 C CA . ALA A 1 248 ? -4.005 -2.232 28.026 1.00 83.81 248 ALA A CA 1
ATOM 1909 C C . ALA A 1 248 ? -4.204 -0.837 28.654 1.00 83.81 248 ALA A C 1
ATOM 1911 O O . ALA A 1 248 ? -5.133 -0.649 29.432 1.00 83.81 248 ALA A O 1
ATOM 1912 N N . MET A 1 249 ? -3.387 0.160 28.287 1.00 82.56 249 MET A N 1
ATOM 1913 C CA . MET A 1 249 ? -3.586 1.548 28.735 1.00 82.56 249 MET A CA 1
ATOM 1914 C C . MET A 1 249 ? -4.849 2.201 28.144 1.00 82.56 249 MET A C 1
ATOM 1916 O O . MET A 1 249 ? -5.376 3.138 28.736 1.00 82.56 249 MET A O 1
ATOM 1920 N N . MET A 1 250 ? -5.396 1.698 27.027 1.00 85.69 250 MET A N 1
ATOM 1921 C CA . MET A 1 250 ? -6.643 2.235 26.461 1.00 85.69 250 MET A CA 1
ATOM 1922 C C . MET A 1 250 ? -7.842 2.083 27.408 1.00 85.69 250 MET A C 1
ATOM 1924 O O . MET A 1 250 ? -8.748 2.916 27.376 1.00 85.69 250 MET A O 1
ATOM 1928 N N . ASP A 1 251 ? -7.848 1.062 28.271 1.00 87.31 251 ASP A N 1
ATOM 1929 C CA . ASP A 1 251 ? -8.943 0.813 29.218 1.00 87.31 251 ASP A CA 1
ATOM 1930 C C 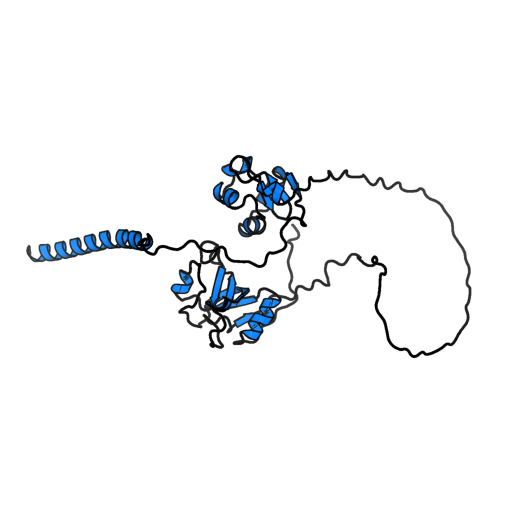. ASP A 1 251 ? -9.133 1.964 30.228 1.00 87.31 251 ASP A C 1
ATOM 1932 O O . ASP A 1 251 ? -10.240 2.151 30.735 1.00 87.31 251 ASP A O 1
ATOM 1936 N N . GLU A 1 252 ? -8.100 2.779 30.484 1.00 88.06 252 GLU A N 1
ATOM 1937 C CA . GLU A 1 252 ? -8.194 3.981 31.330 1.00 88.06 252 GLU A CA 1
ATOM 1938 C C . GLU A 1 252 ? -8.987 5.118 30.658 1.00 88.06 252 GLU A C 1
ATOM 1940 O O . GLU A 1 252 ? -9.700 5.870 31.325 1.00 88.06 252 GLU A O 1
ATOM 1945 N N . TYR A 1 253 ? -8.919 5.210 29.327 1.00 90.44 253 TYR A N 1
ATOM 1946 C CA . TYR A 1 253 ? -9.558 6.260 28.526 1.00 90.44 253 TYR A CA 1
ATOM 1947 C C . TYR A 1 253 ? -10.938 5.857 27.982 1.00 90.44 253 TYR A C 1
ATOM 1949 O O . TYR A 1 253 ? -11.589 6.647 27.294 1.00 90.44 253 TYR A O 1
ATOM 1957 N N . TYR A 1 254 ? -11.392 4.633 28.266 1.00 92.38 254 TYR A N 1
ATOM 1958 C CA . TYR A 1 254 ? -12.642 4.076 27.755 1.00 92.38 254 TYR A CA 1
ATOM 1959 C C . TYR A 1 254 ? -13.884 4.798 28.306 1.00 92.38 254 TYR A C 1
ATOM 1961 O O . TYR A 1 254 ? -14.102 4.892 29.516 1.00 92.38 254 TYR A O 1
ATOM 1969 N N . VAL A 1 255 ? -14.751 5.252 27.397 1.00 90.69 255 VAL A N 1
ATOM 1970 C CA . VAL A 1 255 ? -15.985 5.994 27.711 1.00 90.69 255 VAL A CA 1
ATOM 1971 C C . VAL A 1 255 ? -17.234 5.135 27.495 1.00 90.69 255 VAL A C 1
ATOM 1973 O O . VAL A 1 255 ? -18.210 5.250 28.243 1.00 90.69 255 VAL A O 1
ATOM 1976 N N . GLY A 1 256 ? -17.226 4.272 26.476 1.00 90.44 256 GLY A N 1
ATOM 1977 C CA . GLY A 1 256 ? -18.395 3.492 26.077 1.00 90.44 256 GLY A CA 1
ATOM 1978 C C . GLY A 1 256 ? -18.221 2.746 24.757 1.00 90.44 256 GLY A C 1
ATOM 1979 O O . GLY A 1 256 ? -17.149 2.758 24.160 1.00 90.44 256 GLY A O 1
ATOM 1980 N N . ASP A 1 257 ? -19.291 2.107 24.295 1.00 90.19 257 ASP A N 1
ATOM 1981 C CA . ASP A 1 257 ? -19.323 1.389 23.015 1.00 90.19 257 ASP A CA 1
ATOM 1982 C C . ASP A 1 257 ? -20.010 2.249 21.936 1.00 90.19 257 ASP A C 1
ATOM 1984 O O . ASP A 1 257 ? -20.857 3.092 22.249 1.00 90.19 257 ASP A O 1
ATOM 1988 N N . ILE A 1 258 ? -19.664 2.051 20.663 1.00 87.81 258 ILE A N 1
ATOM 1989 C CA . ILE A 1 258 ? -20.327 2.732 19.540 1.00 87.81 258 ILE A CA 1
ATOM 1990 C C . ILE A 1 258 ? -21.564 1.943 19.079 1.00 87.81 258 ILE A C 1
ATOM 1992 O O . ILE A 1 258 ? -21.547 0.712 19.019 1.00 87.81 258 ILE A O 1
ATOM 1996 N N . ASP A 1 259 ? -22.639 2.632 18.699 1.00 83.38 259 ASP A N 1
ATOM 1997 C CA . ASP A 1 259 ? -23.753 2.005 17.991 1.00 83.38 259 ASP A CA 1
ATOM 1998 C C . ASP A 1 259 ? -23.334 1.709 16.544 1.00 83.38 259 ASP A C 1
ATOM 2000 O O . ASP A 1 259 ? -23.306 2.597 15.684 1.00 83.38 259 ASP A O 1
ATOM 2004 N N . ALA A 1 260 ? -23.036 0.437 16.274 1.00 66.75 260 ALA A N 1
ATOM 2005 C CA . ALA A 1 260 ? -22.637 -0.062 14.962 1.00 66.75 260 ALA A CA 1
ATOM 2006 C C . ALA A 1 260 ? -23.679 0.181 13.849 1.00 66.75 260 ALA A C 1
ATOM 2008 O O . ALA A 1 260 ? -23.323 0.115 12.675 1.00 66.75 260 ALA A O 1
ATOM 2009 N N . THR A 1 261 ? -24.940 0.488 14.181 1.00 66.25 261 THR A N 1
ATOM 2010 C CA . THR A 1 261 ? -25.964 0.880 13.194 1.00 66.25 261 THR A CA 1
ATOM 2011 C C . THR A 1 261 ? -25.859 2.347 12.765 1.00 66.25 261 THR A C 1
ATOM 2013 O O . THR A 1 261 ? -26.363 2.709 11.702 1.00 66.25 261 THR A O 1
ATOM 2016 N N . THR A 1 262 ? -25.165 3.182 13.549 1.00 66.44 262 THR A N 1
ATOM 2017 C CA . THR A 1 262 ? -24.897 4.601 13.237 1.00 66.44 262 THR A CA 1
ATOM 2018 C C . THR A 1 262 ? -23.588 4.818 12.478 1.00 66.44 262 THR A C 1
ATOM 2020 O O . THR A 1 262 ? -23.370 5.894 11.923 1.00 66.44 262 THR A O 1
ATOM 2023 N N . ILE A 1 263 ? -22.726 3.798 12.403 1.00 59.97 263 ILE A N 1
ATOM 2024 C CA . ILE A 1 263 ? -21.568 3.809 11.507 1.00 59.97 263 ILE A CA 1
ATOM 2025 C C . ILE A 1 263 ? -22.094 3.649 10.070 1.00 59.97 263 ILE A C 1
ATOM 2027 O O . ILE A 1 263 ? -22.747 2.645 9.772 1.00 59.97 263 ILE A O 1
ATOM 2031 N N . PRO A 1 264 ? -21.820 4.587 9.144 1.00 53.12 264 PRO A N 1
ATOM 2032 C CA . PRO A 1 264 ? -22.297 4.474 7.773 1.00 53.12 264 PRO A CA 1
ATOM 2033 C C . PRO A 1 264 ? -21.638 3.268 7.093 1.00 53.12 264 PRO A C 1
ATOM 2035 O O . PRO A 1 264 ? -20.450 3.297 6.766 1.00 53.12 264 PRO A O 1
ATOM 2038 N N . MET A 1 265 ? -22.418 2.203 6.868 1.00 46.84 265 MET A N 1
ATOM 2039 C CA . MET A 1 265 ? -21.947 0.950 6.268 1.00 46.84 265 MET A CA 1
ATOM 2040 C C . MET A 1 265 ? -21.230 1.199 4.934 1.00 46.84 265 MET A C 1
ATOM 2042 O O . MET A 1 265 ? -21.870 1.405 3.903 1.00 46.84 265 MET A O 1
ATOM 2046 N N . LYS A 1 266 ? -19.892 1.154 4.981 1.00 46.62 266 LYS A N 1
ATOM 2047 C CA . LYS A 1 266 ? -18.933 1.121 3.863 1.00 46.62 266 LYS A CA 1
ATOM 2048 C C . LYS A 1 266 ? -19.423 1.844 2.599 1.00 46.62 266 LYS A C 1
ATOM 2050 O O . LYS A 1 266 ? -19.656 1.231 1.555 1.00 46.62 266 LYS A O 1
ATOM 2055 N N . VAL A 1 267 ? -19.580 3.166 2.715 1.00 34.50 267 VAL A N 1
ATOM 2056 C CA . VAL A 1 267 ? -20.055 4.037 1.630 1.00 34.50 267 VAL A CA 1
ATOM 2057 C C . VAL A 1 267 ? -19.223 3.814 0.366 1.00 34.50 267 VAL A C 1
ATOM 2059 O O . VAL A 1 267 ? -17.992 3.812 0.397 1.00 34.50 267 VAL A O 1
ATOM 2062 N N . LYS A 1 268 ? -19.906 3.656 -0.772 1.00 34.00 268 LYS A N 1
ATOM 2063 C CA . LYS A 1 268 ? -19.284 3.542 -2.095 1.00 34.00 268 LYS A CA 1
ATOM 2064 C C . LYS A 1 268 ? -18.491 4.825 -2.378 1.00 34.00 268 LYS A C 1
ATOM 2066 O O . LYS A 1 268 ? -19.087 5.866 -2.650 1.00 34.00 268 LYS A O 1
ATOM 2071 N N . TYR A 1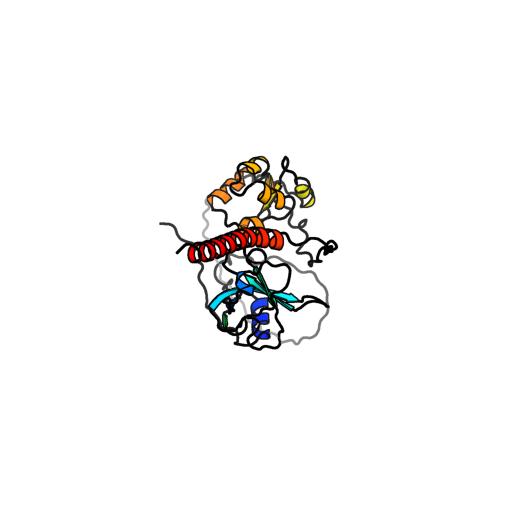 269 ? -17.163 4.747 -2.258 1.00 35.78 269 TYR A N 1
ATOM 2072 C CA . TYR A 1 269 ? -16.267 5.906 -2.277 1.00 35.78 269 TYR A CA 1
ATOM 2073 C C . TYR A 1 269 ? -16.532 6.805 -3.489 1.00 35.78 269 TYR A C 1
ATOM 2075 O O . TYR A 1 269 ? -16.301 6.421 -4.636 1.00 35.78 269 TYR A O 1
ATOM 2083 N N . THR A 1 270 ? -17.018 8.013 -3.211 1.00 35.66 270 THR A N 1
ATOM 2084 C CA . THR A 1 270 ? -17.122 9.089 -4.193 1.00 35.66 270 THR A CA 1
ATOM 2085 C C . THR A 1 270 ? -15.961 10.038 -3.908 1.00 35.66 270 THR A C 1
ATOM 2087 O O . THR A 1 270 ? -15.931 10.604 -2.814 1.00 35.66 270 THR A O 1
ATOM 2090 N N . PRO A 1 271 ? -14.979 10.191 -4.818 1.00 39.28 271 PRO A N 1
ATOM 2091 C CA . PRO A 1 271 ? -13.815 11.024 -4.547 1.00 39.28 271 PRO A CA 1
ATOM 2092 C C . PRO A 1 271 ? -14.237 12.471 -4.252 1.00 39.28 271 PRO A C 1
ATOM 2094 O O . PRO A 1 271 ? -15.092 12.999 -4.974 1.00 39.28 271 PRO A O 1
ATOM 2097 N N . PRO A 1 272 ? -13.646 13.145 -3.248 1.00 31.98 272 PRO A N 1
ATOM 2098 C CA . PRO A 1 272 ? -13.863 14.573 -3.074 1.00 31.98 272 PRO A CA 1
ATOM 2099 C C . PRO A 1 272 ? -13.416 15.302 -4.347 1.00 31.98 272 PRO A C 1
ATOM 2101 O O . PRO A 1 272 ? -12.380 14.971 -4.933 1.00 31.98 272 PRO A O 1
ATOM 2104 N N . LYS A 1 273 ? -14.192 16.304 -4.787 1.00 41.44 273 LYS A N 1
ATOM 2105 C CA . LYS A 1 273 ? -13.765 17.200 -5.872 1.00 41.44 273 LYS A CA 1
ATOM 2106 C C . LYS A 1 273 ? -12.426 17.814 -5.471 1.00 41.44 273 LYS A C 1
ATOM 2108 O O . LYS A 1 273 ? -12.369 18.571 -4.505 1.00 41.44 273 LYS A O 1
ATOM 2113 N N . GLN A 1 274 ? -11.368 17.485 -6.208 1.00 31.72 274 GLN A N 1
ATOM 2114 C CA . GLN A 1 274 ? -10.059 18.067 -5.946 1.00 31.72 274 GLN A CA 1
ATOM 2115 C C . GLN A 1 274 ? -10.126 19.589 -6.143 1.00 31.72 274 GLN A C 1
ATOM 2117 O O . GLN A 1 274 ? -10.775 20.044 -7.093 1.00 31.72 274 GLN A O 1
ATOM 2122 N N . PRO A 1 275 ? -9.484 20.386 -5.270 1.00 33.19 275 PRO A N 1
ATOM 2123 C CA . PRO A 1 275 ? -9.334 21.811 -5.518 1.00 33.19 275 PRO A CA 1
ATOM 2124 C C . PRO A 1 275 ? -8.559 22.014 -6.824 1.00 33.19 275 PRO A C 1
ATOM 2126 O O . PRO A 1 275 ? -7.648 21.246 -7.139 1.00 33.19 275 PRO A O 1
ATOM 2129 N N . HIS A 1 276 ? -8.914 23.049 -7.589 1.00 40.41 276 HIS A N 1
ATOM 2130 C CA . HIS A 1 276 ? -8.192 23.396 -8.811 1.00 40.41 276 HIS A CA 1
ATOM 2131 C C . HIS A 1 276 ? -6.717 23.670 -8.486 1.00 40.41 276 HIS A C 1
ATOM 2133 O O . HIS A 1 276 ? -6.383 24.662 -7.839 1.00 40.41 276 HIS A O 1
ATOM 2139 N N . TYR A 1 277 ? -5.836 22.782 -8.946 1.00 36.03 277 TYR A N 1
ATOM 2140 C CA . TYR A 1 277 ? -4.395 22.950 -8.826 1.00 36.03 277 TYR A CA 1
ATOM 2141 C C . TYR A 1 277 ? -3.930 24.005 -9.838 1.00 36.03 277 TYR A C 1
ATOM 2143 O O . TYR A 1 277 ? -3.765 23.712 -11.022 1.00 36.03 277 TYR A O 1
ATOM 2151 N N . ASN A 1 278 ? -3.749 25.246 -9.380 1.00 43.22 278 ASN A N 1
ATOM 2152 C CA . ASN A 1 278 ? -3.084 26.280 -10.175 1.00 43.22 278 ASN A CA 1
ATOM 2153 C C . ASN A 1 278 ? -1.616 25.889 -10.385 1.00 43.22 278 ASN A C 1
ATOM 2155 O O . ASN A 1 278 ? -0.905 25.610 -9.420 1.00 43.22 278 ASN A O 1
ATOM 2159 N N . GLN A 1 279 ? -1.166 25.886 -11.642 1.00 46.22 279 GLN A N 1
ATOM 2160 C CA . GLN A 1 279 ? 0.168 25.405 -12.027 1.00 46.22 279 GLN A CA 1
ATOM 2161 C C . GLN A 1 279 ? 1.315 26.369 -11.659 1.00 46.22 279 GLN A C 1
ATOM 2163 O O . GLN A 1 279 ? 2.479 26.004 -11.791 1.00 46.22 279 GLN A O 1
ATOM 2168 N N . ASP A 1 280 ? 1.008 27.556 -11.128 1.00 51.00 280 ASP A N 1
ATOM 2169 C CA . ASP A 1 280 ? 1.973 28.644 -10.896 1.00 51.00 280 ASP A CA 1
ATOM 2170 C C . ASP A 1 280 ? 2.703 28.572 -9.543 1.00 51.00 280 ASP A C 1
ATOM 2172 O O . ASP A 1 280 ? 3.096 29.586 -8.964 1.00 51.00 280 ASP A O 1
ATOM 2176 N N . LYS A 1 281 ? 2.915 27.361 -9.018 1.00 46.75 281 LYS A N 1
ATOM 2177 C CA . LYS A 1 281 ? 3.888 27.127 -7.947 1.00 46.75 281 LYS A CA 1
ATOM 2178 C C . LYS A 1 281 ? 5.017 26.274 -8.492 1.00 46.75 281 LYS A C 1
ATOM 2180 O O . LYS A 1 281 ? 4.867 25.064 -8.640 1.00 46.75 281 LYS A O 1
ATOM 2185 N N . THR A 1 282 ? 6.169 26.905 -8.733 1.00 58.25 282 THR A N 1
ATOM 2186 C CA . THR A 1 282 ? 7.441 26.190 -8.886 1.00 58.25 282 THR A CA 1
ATOM 2187 C C . THR A 1 282 ? 7.574 25.224 -7.708 1.00 58.25 282 THR A C 1
ATOM 2189 O O . THR A 1 282 ? 7.589 25.692 -6.565 1.00 58.25 282 THR A O 1
ATOM 2192 N N . PRO A 1 283 ? 7.605 23.900 -7.936 1.00 64.75 283 PRO A N 1
ATOM 2193 C CA . PRO A 1 283 ? 7.536 22.947 -6.840 1.00 64.75 283 PRO A CA 1
ATOM 2194 C C . PRO A 1 283 ? 8.768 23.126 -5.954 1.00 64.75 283 PRO A C 1
ATOM 2196 O O . PRO A 1 283 ? 9.881 23.229 -6.468 1.00 64.75 283 PRO A O 1
ATOM 2199 N N . GLU A 1 284 ? 8.589 23.137 -4.629 1.00 62.16 284 GLU A N 1
ATOM 2200 C CA . GLU A 1 284 ? 9.689 23.378 -3.676 1.00 62.16 284 GLU A CA 1
ATOM 2201 C C . GLU A 1 284 ? 10.878 22.426 -3.865 1.00 62.16 284 GLU A C 1
ATOM 2203 O O . GLU A 1 284 ? 12.019 22.766 -3.570 1.00 62.16 284 GLU A O 1
ATOM 2208 N N . PHE A 1 285 ? 10.615 21.251 -4.433 1.00 61.41 285 PHE A N 1
ATOM 2209 C CA . PHE A 1 285 ? 11.601 20.312 -4.955 1.00 61.41 285 PHE A CA 1
ATOM 2210 C C . PHE A 1 285 ? 12.672 20.962 -5.855 1.00 61.41 285 PHE A C 1
ATOM 2212 O O . PHE A 1 285 ? 13.859 20.717 -5.660 1.00 61.41 285 PHE A O 1
ATOM 2219 N N . VAL A 1 286 ? 12.286 21.834 -6.795 1.00 69.69 286 VAL A N 1
ATOM 2220 C CA . VAL A 1 286 ? 13.220 22.550 -7.685 1.00 69.69 286 VAL A CA 1
ATOM 2221 C C . VAL A 1 286 ? 14.057 23.560 -6.899 1.00 69.69 286 VAL A C 1
ATOM 2223 O O . VAL A 1 286 ? 15.256 23.671 -7.140 1.00 69.69 286 VAL A O 1
ATOM 2226 N N . ILE A 1 287 ? 13.463 24.236 -5.909 1.00 74.06 287 ILE A N 1
ATOM 2227 C CA . ILE A 1 287 ? 14.185 25.155 -5.016 1.00 74.06 287 ILE A CA 1
ATOM 2228 C C . ILE A 1 287 ? 15.227 24.378 -4.194 1.00 74.06 287 ILE A C 1
ATOM 2230 O O . ILE A 1 287 ? 16.384 24.790 -4.134 1.00 74.06 287 ILE A O 1
ATOM 2234 N N . LYS A 1 288 ? 14.862 23.213 -3.642 1.00 66.81 288 LYS A N 1
ATOM 2235 C CA . LYS A 1 288 ? 15.777 22.342 -2.882 1.00 66.81 288 LYS A CA 1
ATOM 2236 C C . LYS A 1 288 ? 16.893 21.741 -3.747 1.00 66.81 288 LYS A C 1
ATOM 2238 O O . LYS A 1 288 ? 18.029 21.659 -3.289 1.00 66.81 288 LYS A O 1
ATOM 2243 N N . ILE A 1 289 ? 16.614 21.385 -5.004 1.00 76.06 289 ILE A N 1
ATOM 2244 C CA . ILE A 1 289 ? 17.647 20.957 -5.964 1.00 76.06 289 ILE A CA 1
ATOM 2245 C C . ILE A 1 289 ? 18.619 22.103 -6.267 1.00 76.06 289 ILE A C 1
ATOM 2247 O O . ILE A 1 289 ? 19.832 21.913 -6.190 1.00 76.06 289 ILE A O 1
ATOM 2251 N N . LEU A 1 290 ? 18.114 23.304 -6.563 1.00 79.38 290 LEU A N 1
ATOM 2252 C CA . LEU A 1 290 ? 18.953 24.475 -6.837 1.00 79.38 290 LEU A CA 1
ATOM 2253 C C . LEU A 1 290 ? 19.826 24.847 -5.627 1.00 79.38 290 LEU A C 1
ATOM 2255 O O . LEU A 1 290 ? 21.011 25.129 -5.801 1.00 79.38 290 LEU A O 1
ATOM 2259 N N . GLN A 1 291 ? 19.287 24.762 -4.407 1.00 80.31 291 GLN A N 1
ATOM 2260 C CA . GLN A 1 291 ? 20.037 24.982 -3.164 1.00 80.31 291 GLN A CA 1
ATOM 2261 C C . GLN A 1 291 ? 21.213 24.009 -2.970 1.00 80.31 291 GLN A C 1
ATOM 2263 O O . GLN A 1 291 ? 22.209 24.402 -2.369 1.00 80.31 291 GLN A O 1
ATOM 2268 N N . PHE A 1 292 ? 21.144 22.781 -3.496 1.00 82.94 292 PHE A N 1
ATOM 2269 C CA . PHE A 1 292 ? 22.262 21.827 -3.460 1.00 82.94 292 PHE A CA 1
ATOM 2270 C C . PHE A 1 292 ? 23.233 21.975 -4.640 1.00 82.94 292 PHE A C 1
ATOM 2272 O O . PHE A 1 292 ? 24.443 21.840 -4.460 1.00 82.94 292 PHE A O 1
ATOM 2279 N N . LEU A 1 293 ? 22.734 22.262 -5.846 1.00 87.69 293 LEU A N 1
ATOM 2280 C CA . LEU A 1 293 ? 23.575 22.338 -7.046 1.00 87.69 293 LEU A CA 1
ATOM 2281 C C . LEU A 1 293 ? 24.392 23.635 -7.135 1.00 87.69 293 LEU A C 1
ATOM 2283 O O . LEU A 1 293 ? 25.533 23.595 -7.592 1.00 87.69 293 LEU A O 1
ATOM 2287 N N . ILE A 1 294 ? 23.853 24.773 -6.683 1.00 92.19 294 ILE A N 1
ATOM 2288 C CA . ILE A 1 294 ? 24.540 26.072 -6.777 1.00 92.19 294 ILE A CA 1
ATOM 2289 C C . ILE A 1 294 ? 25.850 26.098 -5.957 1.00 92.19 294 ILE A C 1
ATOM 2291 O O . ILE A 1 294 ? 26.880 26.463 -6.530 1.00 92.19 294 ILE A O 1
ATOM 2295 N N . PRO A 1 295 ? 25.896 25.660 -4.678 1.00 89.75 295 PRO A N 1
ATOM 2296 C CA . PRO A 1 295 ? 27.149 25.600 -3.919 1.00 89.75 295 PRO A CA 1
ATOM 2297 C C . PRO A 1 295 ? 28.194 24.667 -4.543 1.00 89.75 295 PRO A C 1
ATOM 2299 O O . PRO A 1 295 ? 29.376 25.004 -4.567 1.00 89.75 295 PRO A O 1
ATOM 2302 N N . LEU A 1 296 ? 27.770 23.523 -5.095 1.00 90.31 296 LEU A N 1
ATOM 2303 C CA . LEU A 1 296 ? 28.666 22.574 -5.766 1.00 90.31 296 LEU A CA 1
ATOM 2304 C C . LEU A 1 296 ? 29.243 23.147 -7.069 1.00 90.31 296 LEU A C 1
ATOM 2306 O O . LEU A 1 296 ? 30.431 22.972 -7.338 1.00 90.31 296 LEU A O 1
ATOM 2310 N N . ALA A 1 297 ? 28.440 23.879 -7.847 1.00 92.12 297 ALA A N 1
ATOM 2311 C CA . ALA A 1 297 ? 28.902 24.566 -9.051 1.00 92.12 297 ALA A CA 1
ATOM 2312 C C . ALA A 1 297 ? 29.914 25.681 -8.726 1.00 92.12 297 ALA A C 1
ATOM 2314 O O . ALA A 1 297 ? 30.949 25.778 -9.385 1.00 92.12 297 ALA A O 1
ATOM 2315 N N . ILE A 1 298 ? 29.662 26.474 -7.676 1.00 94.31 298 ILE A N 1
ATOM 2316 C CA . ILE A 1 298 ? 30.592 27.512 -7.198 1.00 94.31 298 ILE A CA 1
ATOM 2317 C C . ILE A 1 298 ? 31.907 26.882 -6.715 1.00 94.31 298 ILE A C 1
ATOM 2319 O O . ILE A 1 298 ? 32.982 27.355 -7.082 1.00 94.31 298 ILE A O 1
ATOM 2323 N N . LEU A 1 299 ? 31.838 25.788 -5.946 1.00 92.31 299 LEU A N 1
ATOM 2324 C CA . LEU A 1 299 ? 33.018 25.052 -5.482 1.00 92.31 299 LEU A CA 1
ATOM 2325 C C . LEU A 1 299 ? 33.841 24.508 -6.662 1.00 92.31 299 LEU A C 1
ATOM 2327 O O . LEU A 1 299 ? 35.057 24.689 -6.700 1.00 92.31 299 LEU A O 1
ATOM 2331 N N . GLY A 1 300 ? 33.180 23.885 -7.643 1.00 93.19 300 GLY A N 1
ATOM 2332 C CA . GLY A 1 300 ? 33.824 23.372 -8.852 1.00 93.19 300 GLY A CA 1
ATOM 2333 C C . GLY A 1 300 ? 34.513 24.473 -9.659 1.00 93.19 300 GLY A C 1
ATOM 2334 O O . GLY A 1 300 ? 35.676 24.326 -10.031 1.00 93.19 300 GLY A O 1
ATOM 2335 N N . LEU A 1 301 ? 33.842 25.609 -9.863 1.00 94.31 301 LEU A N 1
ATOM 2336 C CA . LEU A 1 301 ? 34.400 26.748 -10.592 1.00 94.31 301 LEU A CA 1
ATOM 2337 C C . LEU A 1 301 ? 35.594 27.372 -9.848 1.00 94.31 301 LEU A C 1
ATOM 2339 O O . LEU A 1 301 ? 36.608 27.673 -10.474 1.00 94.31 301 LEU A O 1
ATOM 2343 N N . ALA A 1 302 ? 35.536 27.475 -8.517 1.00 91.25 302 ALA A N 1
ATOM 2344 C CA . ALA A 1 302 ? 36.663 27.927 -7.699 1.00 91.25 302 ALA A CA 1
ATOM 2345 C C . ALA A 1 302 ? 37.876 26.977 -7.778 1.00 91.25 302 ALA A C 1
ATOM 2347 O O . ALA A 1 302 ? 39.016 27.441 -7.834 1.00 91.25 302 ALA A O 1
ATOM 2348 N N . VAL A 1 303 ? 37.653 25.657 -7.827 1.00 92.81 303 VAL A N 1
ATOM 2349 C CA . VAL A 1 303 ? 38.722 24.663 -8.038 1.00 92.81 303 VAL A CA 1
ATOM 2350 C C . VAL A 1 303 ? 39.335 24.799 -9.434 1.00 92.81 303 VAL A C 1
ATOM 2352 O O . VAL A 1 303 ? 40.560 24.824 -9.545 1.00 92.81 303 VAL A O 1
ATOM 2355 N N . VAL A 1 304 ? 38.517 24.949 -10.482 1.00 92.38 304 VAL A N 1
ATOM 2356 C CA . VAL A 1 304 ? 38.995 25.152 -11.861 1.00 92.38 304 VAL A CA 1
ATOM 2357 C C . VAL A 1 304 ? 39.838 26.423 -11.965 1.00 92.38 304 VAL A C 1
ATOM 2359 O O . VAL A 1 304 ? 40.983 26.347 -12.405 1.00 92.38 304 VAL A O 1
ATOM 2362 N N . VAL A 1 305 ? 39.334 27.568 -11.489 1.00 92.12 305 VAL A N 1
ATOM 2363 C CA . VAL A 1 305 ? 40.088 28.836 -11.490 1.00 92.12 305 VAL A CA 1
ATOM 2364 C C . VAL A 1 305 ? 41.415 28.680 -10.744 1.00 92.12 305 VAL A C 1
ATOM 2366 O O . VAL A 1 305 ? 42.454 29.050 -11.280 1.00 92.12 305 VAL A O 1
ATOM 2369 N N . ARG A 1 306 ? 41.415 28.052 -9.560 1.00 86.50 306 ARG A N 1
ATOM 2370 C CA . ARG A 1 306 ? 42.633 27.832 -8.762 1.00 86.50 306 ARG A CA 1
ATOM 2371 C C . ARG A 1 306 ? 43.674 26.951 -9.460 1.00 86.50 306 ARG A C 1
ATOM 2373 O O . ARG A 1 306 ? 44.866 27.138 -9.222 1.00 86.50 306 ARG A O 1
ATOM 2380 N N . ILE A 1 307 ? 43.250 25.989 -10.282 1.00 89.50 307 ILE A N 1
ATOM 2381 C CA . ILE A 1 307 ? 44.159 25.173 -11.100 1.00 89.50 307 ILE A CA 1
ATOM 2382 C C . ILE A 1 307 ? 44.766 26.036 -12.213 1.00 89.50 307 ILE A C 1
ATOM 2384 O O . ILE A 1 307 ? 45.990 26.084 -12.324 1.00 89.50 307 ILE A O 1
ATOM 2388 N N . TYR A 1 308 ? 43.939 26.776 -12.959 1.00 86.56 308 TYR A N 1
ATOM 2389 C CA . TYR A 1 308 ? 44.390 27.632 -14.063 1.00 86.56 308 TYR A CA 1
ATOM 2390 C C . TYR A 1 308 ? 45.333 28.762 -13.614 1.00 86.56 308 TYR A C 1
ATOM 2392 O O . TYR A 1 308 ? 46.399 28.937 -14.202 1.00 86.56 308 TYR A O 1
ATOM 2400 N N . THR A 1 309 ? 45.022 29.477 -12.528 1.00 84.19 309 THR A N 1
ATOM 2401 C CA . THR A 1 309 ? 45.897 30.555 -12.023 1.00 84.19 309 THR A CA 1
ATOM 2402 C C . THR A 1 309 ? 47.225 30.026 -11.477 1.00 84.19 309 THR A C 1
ATOM 2404 O O . THR A 1 309 ? 48.224 30.743 -11.464 1.00 84.19 309 THR A O 1
ATOM 2407 N N . LYS A 1 310 ? 47.263 28.767 -11.014 1.00 73.50 310 LYS A N 1
ATOM 2408 C CA . LYS A 1 310 ? 48.496 28.130 -10.529 1.00 73.50 310 LYS A CA 1
ATOM 2409 C C . LYS A 1 310 ? 49.406 27.677 -11.678 1.00 73.50 310 LYS A C 1
ATOM 2411 O O . LYS A 1 310 ? 50.615 27.631 -11.484 1.00 73.50 310 LYS A O 1
ATOM 2416 N N . SER A 1 311 ? 48.861 27.375 -12.859 1.00 63.09 311 SER A N 1
ATOM 2417 C CA . SER A 1 311 ? 49.667 27.077 -14.054 1.00 63.09 311 SER A CA 1
ATOM 2418 C C . SER A 1 311 ? 50.309 28.304 -14.714 1.00 63.09 311 SER A C 1
ATOM 2420 O O . SER A 1 311 ? 51.242 28.126 -15.482 1.00 63.09 311 SER A O 1
ATOM 2422 N N . GLU A 1 312 ? 49.861 29.528 -14.410 1.00 59.34 312 GLU A N 1
ATOM 2423 C CA . GLU A 1 312 ? 50.499 30.770 -14.895 1.00 59.34 312 GLU A CA 1
ATOM 2424 C C . GLU A 1 312 ? 51.616 31.298 -13.974 1.00 59.34 312 GLU A C 1
ATOM 2426 O O . GLU A 1 312 ? 52.303 32.253 -14.324 1.00 59.34 312 GLU A O 1
ATOM 2431 N N . SER A 1 313 ? 51.794 30.712 -12.786 1.00 59.84 313 SER A N 1
ATOM 2432 C CA . SER A 1 313 ? 52.769 31.160 -11.774 1.00 59.84 313 SER A CA 1
ATOM 2433 C C . SER A 1 313 ? 53.903 30.151 -11.520 1.00 59.84 313 SER A C 1
ATOM 2435 O O . SER A 1 313 ? 54.503 30.155 -10.442 1.00 59.84 313 SER A O 1
ATOM 2437 N N . ALA A 1 314 ? 54.192 29.298 -12.509 1.00 54.38 314 ALA A N 1
ATOM 2438 C CA . ALA A 1 314 ? 55.231 28.263 -12.496 1.00 54.38 314 ALA A CA 1
ATOM 2439 C C . ALA A 1 314 ? 56.110 28.328 -13.757 1.00 54.38 314 ALA A C 1
ATOM 2441 O O . ALA A 1 314 ? 55.552 28.636 -14.832 1.00 54.38 314 ALA A O 1
#

Foldseek 3Di:
DDDDPDDDFPDKFWFDFLDVVSVQVLLVVFKKKFFFFCVAPCNVQAAEPAADEDDGDQPTDDIWIFNHWAQPPPPHATWTKIAADPALRHHPGRIHTHGAPPPGSLTHRSRRGTMMGGGDPPPPPDDDPDPDDDDDDDDDDDDDDDDDDDDDDDDDDDDDDDDDDDDDDPPPPPPVPPPPPAFDEDALVRQLVQQDLCRFWEAAPQFIFTCSVCQPVPPVHNVLRNVRGSDHCNVVVVSVPDDPVSVVVRVVRTRGGYDPVNHPPPPPDDDDDDDPDDPPDPPVVVVVVCVVVVVVVVVVVVVVVVVVVVVVVD